Protein AF-A0A344L0B7-F1 (afdb_monomer)

Structure (mmCIF, N/CA/C/O backbone):
data_AF-A0A344L0B7-F1
#
_entry.id   AF-A0A344L0B7-F1
#
loop_
_atom_site.group_PDB
_atom_site.id
_atom_site.type_symbol
_atom_site.label_atom_id
_atom_site.label_alt_id
_atom_site.label_comp_id
_atom_site.label_asym_id
_atom_site.label_entity_id
_atom_site.label_seq_id
_atom_site.pdbx_PDB_ins_code
_atom_site.Cartn_x
_atom_site.Cartn_y
_atom_site.Cartn_z
_atom_site.occupancy
_atom_site.B_iso_or_equiv
_atom_site.auth_seq_id
_atom_site.auth_comp_id
_atom_site.auth_asym_id
_atom_site.auth_atom_id
_atom_site.pdbx_PDB_model_num
ATOM 1 N N . MET A 1 1 ? 5.185 -7.728 17.822 1.00 57.88 1 MET A N 1
ATOM 2 C CA . MET A 1 1 ? 4.931 -9.167 17.584 1.00 57.88 1 MET A CA 1
ATOM 3 C C . MET A 1 1 ? 6.187 -9.947 17.937 1.00 57.88 1 MET A C 1
ATOM 5 O O . MET A 1 1 ? 7.264 -9.396 17.763 1.00 57.88 1 MET A O 1
A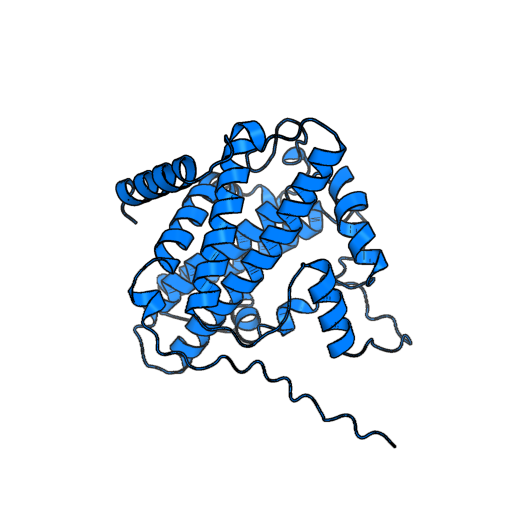TOM 9 N N . ASP A 1 2 ? 6.054 -11.177 18.435 1.00 71.44 2 ASP A N 1
ATOM 10 C CA . ASP A 1 2 ? 7.187 -12.080 18.675 1.00 71.44 2 ASP A CA 1
ATOM 11 C C . ASP A 1 2 ? 7.949 -12.361 17.356 1.00 71.44 2 ASP A C 1
ATOM 13 O O . ASP A 1 2 ? 7.331 -12.860 16.407 1.00 71.44 2 ASP A O 1
ATOM 17 N N . PRO A 1 3 ? 9.258 -12.046 17.265 1.00 65.81 3 PRO A N 1
ATOM 18 C CA . PRO A 1 3 ? 10.092 -12.345 16.098 1.00 65.81 3 PRO A CA 1
ATOM 19 C C . PRO A 1 3 ? 10.020 -13.808 15.641 1.00 65.81 3 PRO A C 1
ATOM 21 O O . PRO A 1 3 ? 10.059 -14.081 14.441 1.00 65.81 3 PRO A O 1
ATOM 24 N N . MET A 1 4 ? 9.844 -14.749 16.575 1.00 67.25 4 MET A N 1
ATOM 25 C CA . MET A 1 4 ? 9.745 -16.178 16.274 1.00 67.25 4 MET A CA 1
ATOM 26 C C . MET A 1 4 ? 8.490 -16.507 15.449 1.00 67.25 4 MET A C 1
ATOM 28 O O . MET A 1 4 ? 8.542 -17.310 14.518 1.00 67.25 4 MET A O 1
ATOM 32 N N . ARG A 1 5 ? 7.373 -15.823 15.724 1.00 72.00 5 ARG A N 1
ATOM 33 C CA . ARG A 1 5 ? 6.102 -15.994 15.002 1.00 72.00 5 ARG A CA 1
ATOM 34 C C . ARG A 1 5 ? 6.154 -15.428 13.579 1.00 72.00 5 ARG A C 1
ATOM 36 O O . ARG A 1 5 ? 5.555 -16.005 12.671 1.00 72.00 5 ARG A O 1
ATOM 43 N N . ILE A 1 6 ? 6.870 -14.320 13.371 1.00 69.44 6 ILE A N 1
ATOM 44 C CA . ILE A 1 6 ? 7.099 -13.739 12.034 1.00 69.44 6 ILE A CA 1
ATOM 45 C C . ILE A 1 6 ? 7.921 -14.704 11.176 1.00 69.44 6 ILE A C 1
ATOM 47 O O . ILE A 1 6 ? 7.572 -14.954 10.022 1.00 69.44 6 ILE A O 1
ATOM 51 N N . GLU A 1 7 ? 8.976 -15.283 11.748 1.00 67.25 7 GLU A N 1
ATOM 52 C CA . GLU A 1 7 ? 9.838 -16.236 11.048 1.00 67.25 7 GLU A CA 1
ATOM 53 C C . GLU A 1 7 ? 9.105 -17.547 10.711 1.00 67.25 7 GLU A C 1
ATOM 55 O O . GLU A 1 7 ? 9.276 -18.105 9.627 1.00 67.25 7 GLU A O 1
ATOM 60 N N . GLU A 1 8 ? 8.216 -18.022 11.585 1.00 73.88 8 GLU A N 1
ATOM 61 C CA . GLU A 1 8 ? 7.379 -19.189 11.293 1.00 73.88 8 GLU A CA 1
ATOM 62 C C . GLU A 1 8 ? 6.391 -18.926 10.144 1.00 73.88 8 GLU A C 1
ATOM 64 O O . GLU A 1 8 ? 6.271 -19.741 9.224 1.00 73.88 8 GLU A O 1
ATOM 69 N N . LEU A 1 9 ? 5.714 -17.771 10.151 1.00 73.75 9 LEU A N 1
ATOM 70 C CA . LEU A 1 9 ? 4.831 -17.361 9.054 1.00 73.75 9 LEU A CA 1
ATOM 71 C C . LEU A 1 9 ? 5.601 -17.239 7.739 1.00 73.75 9 LEU A C 1
ATOM 73 O O . LEU A 1 9 ? 5.140 -17.740 6.714 1.00 73.75 9 LEU A O 1
ATOM 77 N N . ARG A 1 10 ? 6.795 -16.639 7.776 1.00 75.00 10 ARG A N 1
ATOM 78 C CA . ARG A 1 10 ? 7.695 -16.531 6.625 1.00 75.00 10 ARG A CA 1
ATOM 79 C C . ARG A 1 10 ? 7.991 -17.907 6.029 1.00 75.00 10 ARG A C 1
ATOM 81 O O . ARG A 1 10 ? 7.764 -18.114 4.838 1.00 75.00 10 ARG A O 1
ATOM 88 N N . LYS A 1 11 ? 8.419 -18.868 6.855 1.00 74.06 11 LYS A N 1
ATOM 89 C CA . LYS A 1 11 ? 8.691 -20.245 6.414 1.00 74.06 11 LYS A CA 1
ATOM 90 C C . LYS A 1 11 ? 7.455 -20.885 5.791 1.00 74.06 11 LYS A C 1
ATOM 92 O O . LYS A 1 11 ? 7.548 -21.411 4.686 1.00 74.06 11 LYS A O 1
ATOM 97 N N . ARG A 1 12 ? 6.292 -20.797 6.442 1.00 76.88 12 ARG A N 1
ATOM 98 C CA . ARG A 1 12 ? 5.039 -21.374 5.923 1.00 76.88 12 ARG A CA 1
ATOM 99 C C . ARG A 1 12 ? 4.656 -20.801 4.557 1.00 76.88 12 ARG A C 1
ATOM 101 O O . ARG A 1 12 ? 4.279 -21.564 3.677 1.00 76.88 12 ARG A O 1
ATOM 108 N N . LEU A 1 13 ? 4.779 -19.489 4.360 1.00 75.56 13 LEU A N 1
ATOM 109 C CA . LEU A 1 13 ? 4.410 -18.832 3.099 1.00 75.56 13 LEU A CA 1
ATOM 110 C C . LEU A 1 13 ? 5.327 -19.219 1.936 1.00 75.56 13 LEU A C 1
ATOM 112 O O . LEU A 1 13 ? 4.839 -19.361 0.816 1.00 75.56 13 LEU A O 1
ATOM 116 N N . VAL A 1 14 ? 6.623 -19.410 2.201 1.00 69.50 14 VAL A N 1
ATOM 117 C CA . VAL A 1 14 ? 7.579 -19.900 1.196 1.00 69.50 14 VAL A CA 1
ATOM 118 C C . VAL A 1 14 ? 7.278 -21.356 0.826 1.00 69.50 14 VAL A C 1
ATOM 120 O O . VAL A 1 14 ? 7.208 -21.676 -0.354 1.00 69.50 14 VAL A O 1
ATOM 123 N N . HIS A 1 15 ? 7.033 -22.228 1.811 1.00 70.81 15 HIS A N 1
ATOM 124 C CA . HIS A 1 15 ? 6.779 -23.657 1.567 1.00 70.81 15 HIS A CA 1
ATOM 125 C C . HIS A 1 15 ? 5.390 -23.946 0.976 1.00 70.81 15 HIS A C 1
ATOM 127 O O . HIS A 1 15 ? 5.196 -24.977 0.342 1.00 70.81 15 HIS A O 1
ATOM 133 N N . ALA A 1 16 ? 4.414 -23.059 1.185 1.00 61.91 16 ALA A N 1
ATOM 134 C CA . ALA A 1 16 ? 3.063 -23.206 0.645 1.00 61.91 16 ALA A CA 1
ATOM 135 C C . ALA A 1 16 ? 2.948 -22.833 -0.845 1.00 61.91 16 ALA A C 1
ATOM 137 O O . ALA A 1 16 ? 1.877 -23.007 -1.427 1.00 61.91 16 ALA A O 1
ATOM 138 N N . SER A 1 17 ? 4.006 -22.292 -1.462 1.00 61.88 17 SER A N 1
ATOM 139 C CA . SER A 1 17 ? 4.004 -21.959 -2.887 1.00 61.88 17 SER A CA 1
ATOM 140 C C . SER A 1 17 ? 4.346 -23.195 -3.730 1.00 61.88 17 SER A C 1
ATOM 142 O O . SER A 1 17 ? 5.427 -23.753 -3.551 1.00 61.88 17 SER A O 1
ATOM 144 N N . PRO A 1 18 ? 3.477 -23.621 -4.669 1.00 53.62 18 PRO A N 1
ATOM 145 C CA . PRO A 1 18 ? 3.796 -24.707 -5.598 1.00 53.62 18 PRO A CA 1
ATOM 146 C C . PRO A 1 18 ? 4.818 -24.289 -6.668 1.00 53.62 18 PRO A C 1
ATOM 148 O O . PRO A 1 18 ? 5.464 -25.152 -7.251 1.00 53.62 18 PRO A O 1
ATOM 151 N N . ALA A 1 19 ? 4.964 -22.984 -6.922 1.00 60.81 19 ALA A N 1
ATOM 152 C CA . ALA A 1 19 ? 6.006 -22.427 -7.779 1.00 60.81 19 ALA A CA 1
ATOM 153 C C . ALA A 1 19 ? 7.254 -22.129 -6.945 1.00 60.81 19 ALA A C 1
ATOM 155 O O . ALA A 1 19 ? 7.146 -21.578 -5.838 1.00 60.81 19 ALA A O 1
ATOM 156 N N . SER A 1 20 ? 8.430 -22.458 -7.478 1.00 65.56 20 SER A N 1
ATOM 157 C CA . SER A 1 20 ? 9.682 -22.062 -6.851 1.00 65.56 20 SER A CA 1
ATOM 158 C C . SER A 1 20 ? 9.803 -20.534 -6.903 1.00 65.56 20 SER A C 1
ATOM 160 O O . SER A 1 20 ? 9.357 -19.891 -7.851 1.00 65.56 20 SER A O 1
ATOM 162 N N . VAL A 1 21 ? 10.424 -19.917 -5.895 1.00 68.62 21 VAL A N 1
ATOM 163 C CA . VAL A 1 21 ? 10.701 -18.465 -5.906 1.00 68.62 21 VAL A CA 1
ATOM 164 C C . VAL A 1 21 ? 11.528 -18.066 -7.144 1.00 68.62 21 VAL A C 1
ATOM 166 O O . VAL A 1 21 ? 11.453 -16.923 -7.592 1.00 68.62 21 VAL A O 1
ATOM 169 N N . HIS A 1 22 ? 12.283 -19.006 -7.725 1.00 64.88 22 HIS A N 1
ATOM 170 C CA . HIS A 1 22 ? 13.016 -18.801 -8.971 1.00 64.88 22 HIS A CA 1
ATOM 171 C C . HIS A 1 22 ? 12.094 -18.653 -10.188 1.00 64.88 22 HIS A C 1
ATOM 173 O O . HIS A 1 22 ? 12.401 -17.835 -11.048 1.00 64.88 22 HIS A O 1
ATOM 179 N N . ASP A 1 23 ? 10.945 -19.335 -10.213 1.00 78.44 23 ASP A N 1
ATOM 180 C CA . ASP A 1 23 ? 9.973 -19.289 -11.320 1.00 78.44 23 ASP A CA 1
ATOM 181 C C . ASP A 1 23 ? 9.252 -17.928 -11.418 1.00 78.44 23 ASP A C 1
ATOM 183 O O . ASP A 1 23 ? 8.520 -17.666 -12.368 1.00 78.44 23 ASP A O 1
ATOM 187 N N . LEU A 1 24 ? 9.422 -17.058 -10.414 1.00 84.81 24 LEU A N 1
ATOM 188 C CA . LEU A 1 24 ? 8.809 -15.728 -10.344 1.00 84.81 24 LEU A CA 1
ATOM 189 C C . LEU A 1 24 ? 9.720 -14.608 -10.868 1.00 84.81 24 LEU A C 1
ATOM 191 O O . LEU A 1 24 ? 9.337 -13.433 -10.812 1.00 84.81 24 LEU A O 1
ATOM 195 N N . ARG A 1 25 ? 10.932 -14.942 -11.326 1.00 88.69 25 ARG A N 1
ATOM 196 C CA . ARG A 1 25 ? 11.833 -13.971 -11.948 1.00 88.69 25 ARG A CA 1
ATOM 197 C C . ARG A 1 25 ? 11.481 -13.813 -13.428 1.00 88.69 25 ARG A C 1
ATOM 199 O O . ARG A 1 25 ? 11.285 -14.815 -14.103 1.00 88.69 25 ARG A O 1
ATOM 206 N N . PRO A 1 26 ? 11.379 -12.576 -13.938 1.00 92.31 26 PRO A N 1
ATOM 207 C CA . PRO A 1 26 ? 11.094 -12.359 -15.346 1.00 92.31 26 PRO A CA 1
ATOM 208 C C . PRO A 1 26 ? 12.327 -12.663 -16.205 1.00 92.31 26 PRO A C 1
ATOM 210 O O . PRO A 1 26 ? 13.418 -12.169 -15.916 1.00 92.31 26 PRO A O 1
ATOM 213 N N . ASP A 1 27 ? 12.124 -13.405 -17.294 1.00 92.50 27 ASP A N 1
ATOM 214 C CA . ASP A 1 27 ? 13.188 -13.809 -18.228 1.00 92.50 27 ASP A CA 1
ATOM 215 C C . ASP A 1 27 ? 13.174 -13.005 -19.541 1.00 92.50 27 ASP A C 1
ATOM 217 O O . ASP A 1 27 ? 14.055 -13.146 -20.391 1.00 92.50 27 ASP A O 1
ATOM 221 N N . SER A 1 28 ? 12.178 -12.135 -19.723 1.00 94.62 28 SER A N 1
ATOM 222 C CA . SER A 1 28 ? 11.993 -11.328 -20.929 1.00 94.62 28 SER A CA 1
ATOM 223 C C . SER A 1 28 ? 11.531 -9.906 -20.605 1.00 94.62 28 SER A C 1
ATOM 225 O O . SER A 1 28 ? 11.030 -9.628 -19.515 1.00 94.62 28 SER A O 1
ATOM 227 N N . ALA A 1 29 ? 11.652 -8.990 -21.572 1.00 94.06 29 ALA A N 1
ATOM 228 C CA . ALA A 1 29 ? 11.117 -7.633 -21.435 1.00 94.06 29 ALA A CA 1
ATOM 229 C C . ALA A 1 29 ? 9.593 -7.629 -21.210 1.00 94.06 29 ALA A C 1
ATOM 231 O O . ALA A 1 29 ? 9.090 -6.845 -20.409 1.00 94.06 29 ALA A O 1
ATOM 232 N N . GLU A 1 30 ? 8.866 -8.545 -21.857 1.00 95.62 30 GLU A N 1
ATOM 233 C CA . GLU A 1 30 ? 7.423 -8.690 -21.655 1.00 95.62 30 GLU A CA 1
ATOM 234 C C . GLU A 1 30 ? 7.101 -9.148 -20.225 1.00 95.62 30 GLU A C 1
ATOM 236 O O . GLU A 1 30 ? 6.164 -8.644 -19.605 1.00 95.62 30 GLU A O 1
ATOM 241 N N . ASP A 1 31 ? 7.896 -10.058 -19.660 1.00 95.75 31 ASP A N 1
ATOM 242 C CA . ASP A 1 31 ? 7.701 -10.510 -18.281 1.00 95.75 31 ASP A CA 1
ATOM 243 C C . ASP A 1 31 ? 8.056 -9.427 -17.259 1.00 95.75 31 ASP A C 1
ATOM 245 O O . ASP A 1 31 ? 7.403 -9.326 -16.218 1.00 95.75 31 ASP A O 1
ATOM 249 N N . ILE A 1 32 ? 9.026 -8.561 -17.567 1.00 97.00 32 ILE A N 1
ATOM 250 C CA . ILE A 1 32 ? 9.318 -7.368 -16.762 1.00 97.00 32 ILE A CA 1
ATOM 251 C C . ILE A 1 32 ? 8.105 -6.421 -16.759 1.00 97.00 32 ILE A C 1
ATOM 253 O O . ILE A 1 32 ? 7.683 -5.964 -15.692 1.00 97.00 32 ILE A O 1
ATOM 257 N N . ASP A 1 33 ? 7.503 -6.160 -17.921 1.00 96.94 33 ASP A N 1
ATOM 258 C CA . ASP A 1 33 ? 6.295 -5.332 -18.023 1.00 96.94 33 ASP A CA 1
ATOM 259 C C . ASP A 1 33 ? 5.125 -5.953 -17.242 1.00 96.94 33 ASP A C 1
ATOM 261 O O . ASP A 1 33 ? 4.453 -5.267 -16.460 1.00 96.94 33 ASP A O 1
ATOM 265 N N . ARG A 1 34 ? 4.918 -7.272 -17.378 1.00 96.38 34 ARG A N 1
ATOM 266 C CA . ARG A 1 34 ? 3.903 -8.028 -16.624 1.00 96.38 34 ARG A CA 1
ATOM 267 C C . ARG A 1 34 ? 4.133 -7.948 -15.120 1.00 96.38 34 ARG A C 1
ATOM 269 O O . ARG A 1 34 ? 3.164 -7.765 -14.384 1.00 96.38 34 ARG A O 1
ATOM 276 N N . LEU A 1 35 ? 5.381 -8.034 -14.658 1.00 97.31 35 LEU A N 1
ATOM 277 C CA . LEU A 1 35 ? 5.727 -7.885 -13.247 1.00 97.31 35 LEU A CA 1
ATOM 278 C C . LEU A 1 35 ? 5.295 -6.513 -12.720 1.00 97.31 35 LEU A C 1
ATOM 280 O O . LEU A 1 35 ? 4.599 -6.431 -11.709 1.00 97.31 35 LEU A O 1
ATOM 284 N N . PHE A 1 36 ? 5.662 -5.420 -13.390 1.00 97.38 36 PHE A N 1
ATOM 285 C CA . PHE A 1 36 ? 5.310 -4.083 -12.901 1.00 97.38 36 PHE A CA 1
ATOM 286 C C . PHE A 1 36 ? 3.817 -3.770 -13.027 1.00 97.38 36 PHE A C 1
ATOM 288 O O . PHE A 1 36 ? 3.264 -3.097 -12.151 1.00 97.38 36 PHE A O 1
ATOM 295 N N . TRP A 1 37 ? 3.136 -4.314 -14.038 1.00 96.50 37 TRP A N 1
ATOM 296 C CA . TRP A 1 37 ? 1.675 -4.290 -14.095 1.00 96.50 37 TRP A CA 1
ATOM 297 C C . TRP A 1 37 ? 1.053 -5.061 -12.921 1.00 96.50 37 TRP A C 1
ATOM 299 O O . TRP A 1 37 ? 0.177 -4.536 -12.231 1.00 96.50 37 TRP A O 1
ATOM 309 N N . PHE A 1 38 ? 1.548 -6.266 -12.623 1.00 97.25 38 PHE A N 1
ATOM 310 C CA . PHE A 1 38 ? 1.128 -7.056 -11.465 1.00 97.25 38 PHE A CA 1
ATOM 311 C C . PHE A 1 38 ? 1.307 -6.280 -10.155 1.00 97.25 38 PHE A C 1
ATOM 313 O O . PHE A 1 38 ? 0.368 -6.220 -9.356 1.00 97.25 38 PHE A O 1
ATOM 320 N N . ARG A 1 39 ? 2.465 -5.638 -9.945 1.00 97.94 39 ARG A N 1
ATOM 321 C CA . ARG A 1 39 ? 2.720 -4.807 -8.756 1.00 97.94 39 ARG A CA 1
ATOM 322 C C . ARG A 1 39 ? 1.727 -3.663 -8.651 1.00 97.94 39 ARG A C 1
ATOM 324 O O . ARG A 1 39 ? 1.166 -3.440 -7.579 1.00 97.94 39 ARG A O 1
ATOM 331 N N . TRP A 1 40 ? 1.477 -2.966 -9.759 1.00 95.50 40 TRP A N 1
ATOM 332 C CA . TRP A 1 40 ? 0.519 -1.866 -9.809 1.00 95.50 40 TRP A CA 1
ATOM 333 C C . TRP A 1 40 ? -0.885 -2.324 -9.409 1.00 95.50 40 TRP A C 1
ATOM 335 O O . TRP A 1 40 ? -1.481 -1.758 -8.490 1.00 95.50 40 TRP A O 1
ATOM 345 N N . ILE A 1 41 ? -1.401 -3.376 -10.046 1.00 95.56 41 ILE A N 1
ATOM 346 C CA . ILE A 1 41 ? -2.746 -3.896 -9.778 1.00 95.56 41 ILE A CA 1
ATOM 347 C C . ILE A 1 41 ? -2.858 -4.430 -8.349 1.00 95.56 41 ILE A C 1
ATOM 349 O O . ILE A 1 41 ? -3.760 -4.033 -7.606 1.00 95.56 41 ILE A O 1
ATOM 353 N N . THR A 1 42 ? -1.917 -5.272 -7.926 1.00 97.69 42 THR A N 1
ATOM 354 C CA . THR A 1 42 ? -1.956 -5.926 -6.612 1.00 97.69 42 THR A CA 1
ATOM 355 C C . TH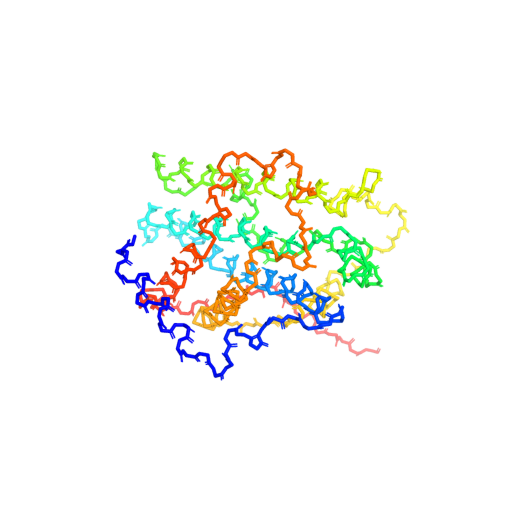R A 1 42 ? -1.813 -4.918 -5.472 1.00 97.69 42 THR A C 1
ATOM 357 O O . THR A 1 42 ? -2.516 -5.037 -4.466 1.00 97.69 42 THR A O 1
ATOM 360 N N . ALA A 1 43 ? -0.988 -3.876 -5.630 1.00 97.06 43 ALA A N 1
ATOM 361 C CA . ALA A 1 43 ? -0.881 -2.782 -4.663 1.00 97.06 43 ALA A CA 1
ATOM 362 C C . ALA A 1 43 ? -2.219 -2.059 -4.443 1.00 97.06 43 ALA A C 1
ATOM 364 O O . ALA A 1 43 ? -2.616 -1.798 -3.302 1.00 97.06 43 ALA A O 1
ATOM 365 N N . HIS A 1 44 ? -2.936 -1.748 -5.526 1.00 94.25 44 HIS A N 1
ATOM 366 C CA . HIS A 1 44 ? -4.218 -1.045 -5.454 1.00 94.25 44 HIS A CA 1
ATOM 367 C C . HIS A 1 44 ? -5.314 -1.936 -4.870 1.00 94.25 44 HIS A C 1
ATOM 369 O O . HIS A 1 44 ? -6.011 -1.515 -3.949 1.00 94.25 44 HIS A O 1
ATOM 375 N N . GLN A 1 45 ? -5.408 -3.191 -5.315 1.00 95.06 45 GLN A N 1
ATOM 376 C CA . GLN A 1 45 ? -6.334 -4.165 -4.730 1.00 95.06 45 GLN A CA 1
ATOM 377 C C . GLN A 1 45 ? -6.092 -4.342 -3.225 1.00 95.06 45 GLN A C 1
ATOM 379 O O . GLN A 1 45 ? -7.034 -4.335 -2.434 1.00 95.06 45 GLN A O 1
ATOM 384 N N . THR A 1 46 ? -4.826 -4.444 -2.811 1.00 97.19 46 THR A N 1
ATOM 385 C CA . THR A 1 46 ? -4.452 -4.541 -1.394 1.00 97.19 46 THR A CA 1
ATOM 386 C C . THR A 1 46 ? -4.860 -3.281 -0.639 1.00 97.19 46 THR A C 1
ATOM 388 O O . THR A 1 46 ? -5.492 -3.376 0.408 1.00 97.19 46 THR A O 1
ATOM 391 N N . THR A 1 47 ? -4.602 -2.099 -1.203 1.00 95.75 47 THR A N 1
ATOM 392 C CA . THR A 1 47 ? -5.027 -0.810 -0.635 1.00 95.75 47 THR A CA 1
ATOM 393 C C . THR A 1 47 ? -6.539 -0.750 -0.413 1.00 95.75 47 THR A C 1
ATOM 395 O O . THR A 1 47 ? -6.985 -0.337 0.655 1.00 95.75 47 THR A O 1
ATOM 398 N N . PHE A 1 48 ? -7.343 -1.218 -1.370 1.00 92.69 48 PHE A N 1
ATOM 399 C CA . PHE A 1 48 ? -8.802 -1.256 -1.239 1.00 92.69 48 PHE A CA 1
ATOM 400 C C . PHE A 1 48 ? -9.258 -2.117 -0.058 1.00 92.69 48 PHE A C 1
ATOM 402 O O . PHE A 1 48 ? -10.199 -1.750 0.648 1.00 92.69 48 PHE A O 1
ATOM 409 N N . LEU A 1 49 ? -8.588 -3.245 0.178 1.00 94.75 49 LEU A N 1
ATOM 410 C CA . LEU A 1 49 ? -8.875 -4.144 1.297 1.00 94.75 49 LEU A CA 1
ATOM 411 C C . LEU A 1 49 ? -8.419 -3.539 2.633 1.00 94.75 49 LEU A C 1
ATOM 413 O O . LEU A 1 49 ? -9.180 -3.569 3.601 1.00 94.75 49 LEU A O 1
ATOM 417 N N . LEU A 1 50 ? -7.237 -2.913 2.675 1.00 95.81 50 LEU A N 1
ATOM 418 C CA . LEU A 1 50 ? -6.759 -2.171 3.848 1.00 95.81 50 LEU A CA 1
ATOM 419 C C . LEU A 1 50 ? -7.735 -1.050 4.224 1.00 95.81 50 LEU A C 1
ATOM 421 O O . LEU A 1 50 ? -8.071 -0.889 5.394 1.00 95.81 50 LEU A O 1
ATOM 425 N N . TRP A 1 51 ? -8.253 -0.313 3.240 1.00 94.44 51 TRP A N 1
ATOM 426 C CA . TRP A 1 51 ? -9.238 0.742 3.468 1.00 94.44 51 TRP A CA 1
ATOM 427 C C . TRP A 1 51 ? -10.606 0.215 3.922 1.00 94.44 51 TRP A C 1
ATOM 429 O O . TRP A 1 51 ? -11.279 0.899 4.696 1.00 94.44 51 TRP A O 1
ATOM 439 N N . GLN A 1 52 ? -11.026 -0.987 3.500 1.00 92.56 52 GLN A N 1
ATOM 440 C CA . GLN A 1 52 ? -12.241 -1.622 4.036 1.00 92.56 52 GLN A CA 1
ATOM 441 C C . GLN A 1 52 ? -12.086 -1.895 5.540 1.00 92.56 52 GLN A C 1
ATOM 443 O O . GLN A 1 52 ? -12.971 -1.532 6.320 1.00 92.56 52 GLN A O 1
ATOM 448 N N . LEU A 1 53 ? -10.953 -2.483 5.946 1.00 93.62 53 LEU A N 1
ATOM 449 C CA . LEU A 1 53 ? -10.655 -2.783 7.351 1.00 93.62 53 LEU A CA 1
ATOM 450 C C . LEU A 1 53 ? -10.487 -1.509 8.186 1.00 93.62 53 LEU A C 1
ATOM 452 O O . LEU A 1 53 ? -11.099 -1.378 9.242 1.00 93.62 53 LEU A O 1
ATOM 456 N N . LEU A 1 54 ? -9.746 -0.525 7.675 1.00 93.88 54 LEU A N 1
ATOM 457 C CA . LEU A 1 54 ? -9.561 0.766 8.336 1.00 93.88 54 LEU A CA 1
ATOM 458 C C . LEU A 1 54 ? -10.895 1.500 8.521 1.00 93.88 54 LEU A C 1
ATOM 460 O O . LEU A 1 54 ? -11.161 2.066 9.576 1.00 93.88 54 LEU A O 1
ATOM 464 N N . GLY A 1 55 ? -11.776 1.443 7.519 1.00 92.00 55 GLY A N 1
ATOM 465 C CA . GLY A 1 55 ? -13.127 1.979 7.634 1.00 92.00 55 GLY A CA 1
ATOM 466 C C . GLY A 1 55 ? -13.979 1.263 8.687 1.00 92.00 55 GLY A C 1
ATOM 467 O O . GLY A 1 55 ? -14.835 1.904 9.293 1.00 92.00 55 GLY A O 1
ATOM 468 N N . ALA A 1 56 ? -13.775 -0.040 8.907 1.00 90.88 56 ALA A N 1
ATOM 469 C CA . ALA A 1 56 ? -14.454 -0.784 9.969 1.00 90.88 56 ALA A CA 1
ATOM 470 C C . ALA A 1 56 ? -13.975 -0.340 11.356 1.00 90.88 56 ALA A C 1
ATOM 472 O O . ALA A 1 56 ? -14.817 0.024 12.173 1.00 90.88 56 ALA A O 1
ATOM 473 N N . ILE A 1 57 ? -12.656 -0.244 11.552 1.00 91.75 57 ILE A N 1
ATOM 474 C CA . ILE A 1 57 ? -12.031 0.269 12.783 1.00 91.75 57 ILE A CA 1
ATOM 475 C C . ILE A 1 57 ? -12.539 1.677 13.117 1.00 91.75 57 ILE A C 1
ATOM 477 O O . ILE A 1 57 ? -12.929 1.952 14.248 1.00 91.75 57 ILE A O 1
ATOM 481 N N . LEU A 1 58 ? -12.599 2.567 12.123 1.00 91.38 58 LEU A N 1
ATOM 482 C CA . LEU A 1 58 ? -13.084 3.937 12.311 1.00 91.38 58 LEU A CA 1
ATOM 483 C C . LEU A 1 58 ? -14.543 3.974 12.788 1.00 91.38 58 LEU A C 1
ATOM 485 O O . LEU A 1 58 ? -14.850 4.642 13.772 1.00 91.38 58 LEU A O 1
ATOM 489 N N . ARG A 1 59 ? -15.434 3.204 12.154 1.00 89.50 59 ARG A N 1
ATOM 490 C CA . ARG A 1 59 ? -16.844 3.119 12.578 1.00 89.50 59 ARG A CA 1
ATOM 491 C C . ARG A 1 59 ? -17.008 2.505 13.966 1.00 89.50 59 ARG A C 1
ATOM 493 O O . ARG A 1 59 ? -17.934 2.862 14.686 1.00 89.50 59 ARG A O 1
ATOM 500 N N . GLU A 1 60 ? -16.153 1.556 14.323 1.00 88.38 60 GLU A N 1
ATOM 501 C CA . GLU A 1 60 ? -16.158 0.948 15.651 1.00 88.38 60 GLU A CA 1
ATOM 502 C C . GLU A 1 60 ? -15.702 1.935 16.726 1.00 88.38 60 GLU A C 1
ATOM 504 O O . GLU A 1 60 ? -16.347 2.032 17.770 1.00 88.38 60 GLU A O 1
ATOM 509 N N . SER A 1 61 ? -14.679 2.740 16.423 1.00 87.62 61 SER A N 1
ATOM 510 C CA . SER A 1 61 ? -14.225 3.810 17.314 1.00 87.62 61 SER A CA 1
ATOM 511 C C . SER A 1 61 ? -15.309 4.868 17.557 1.00 87.62 61 SER A C 1
ATOM 513 O O . SER A 1 61 ? -15.466 5.337 18.678 1.00 87.62 61 SER A O 1
ATOM 515 N N . GLU A 1 62 ? -16.123 5.195 16.547 1.00 86.25 62 GLU A N 1
ATOM 516 C CA . GLU A 1 62 ? -17.255 6.123 16.693 1.00 86.25 62 GLU A CA 1
ATOM 517 C C . GLU A 1 62 ? -18.398 5.538 17.538 1.00 86.25 62 GLU A C 1
ATOM 519 O O . GLU A 1 62 ? -19.127 6.274 18.198 1.00 86.25 62 GLU A O 1
ATOM 524 N N . ALA A 1 63 ? -18.573 4.214 17.529 1.00 82.75 63 ALA A N 1
ATOM 525 C CA . ALA A 1 63 ? -19.675 3.547 18.216 1.00 82.75 63 ALA A CA 1
ATOM 526 C C . ALA A 1 63 ? -19.465 3.383 19.737 1.00 82.75 63 ALA A C 1
ATOM 528 O O . ALA A 1 63 ? -20.357 2.840 20.389 1.00 82.75 63 ALA A O 1
ATOM 529 N N . ALA A 1 64 ? -18.328 3.834 20.290 1.00 63.97 64 ALA A N 1
ATOM 530 C CA . ALA A 1 64 ? -17.963 3.791 21.716 1.00 63.97 64 ALA A CA 1
ATOM 531 C C . ALA A 1 64 ? -18.017 2.387 22.362 1.00 63.97 64 ALA A C 1
ATOM 533 O O . ALA A 1 64 ? -18.366 2.242 23.531 1.00 63.97 64 ALA A O 1
ATOM 534 N N . ARG A 1 65 ? -17.713 1.330 21.594 1.00 59.00 65 ARG A N 1
ATOM 535 C CA . ARG A 1 65 ? -17.865 -0.075 22.032 1.00 59.00 65 ARG A CA 1
ATOM 536 C C . ARG A 1 65 ? -16.562 -0.791 22.405 1.00 59.00 65 ARG A C 1
ATOM 538 O O . ARG A 1 65 ? -16.650 -1.910 22.899 1.00 59.00 65 ARG A O 1
ATOM 545 N N . VAL A 1 66 ? -15.392 -0.194 22.160 1.00 64.62 66 VAL A N 1
ATOM 546 C CA . VAL A 1 66 ? -14.072 -0.841 22.311 1.00 64.62 66 VAL A CA 1
ATOM 547 C C . VAL A 1 66 ? -13.014 0.160 22.791 1.00 64.62 66 VAL A C 1
ATOM 549 O O . VAL A 1 66 ? -13.132 1.358 22.540 1.00 64.62 66 VAL A O 1
ATOM 552 N N . GLU A 1 67 ? -11.968 -0.353 23.443 1.00 76.62 67 GLU A N 1
ATOM 553 C CA . GLU A 1 67 ? -10.740 0.361 23.815 1.00 76.62 67 GLU A CA 1
ATOM 554 C C . GLU A 1 67 ? -10.127 1.121 22.621 1.00 76.62 67 GLU A C 1
ATOM 556 O O . GLU A 1 67 ? -9.622 0.535 21.658 1.00 76.62 67 GLU A O 1
ATOM 561 N N . HIS A 1 68 ? -10.150 2.454 22.686 1.00 84.06 68 HIS A N 1
ATOM 562 C CA . HIS A 1 68 ? -9.735 3.331 21.586 1.00 84.06 68 HIS A CA 1
ATOM 563 C C . HIS A 1 68 ? -8.237 3.227 21.243 1.00 84.06 68 HIS A C 1
ATOM 565 O O . HIS A 1 68 ? -7.845 3.548 20.119 1.00 84.06 68 HIS A O 1
ATOM 571 N N . GLU A 1 69 ? -7.390 2.782 22.174 1.00 90.19 69 GLU A N 1
ATOM 572 C CA . GLU A 1 69 ? -5.940 2.671 21.961 1.00 90.19 69 GLU A CA 1
ATOM 573 C C . GLU A 1 69 ? -5.557 1.470 21.087 1.00 90.19 69 GLU A C 1
ATOM 575 O O . GLU A 1 69 ? -4.703 1.586 20.201 1.00 90.19 69 GLU A O 1
ATOM 580 N N . GLU A 1 70 ? -6.233 0.336 21.270 1.00 90.44 70 GLU A N 1
ATOM 581 C CA . GLU A 1 70 ? -6.022 -0.856 20.445 1.00 90.44 70 GLU A CA 1
ATOM 582 C C . GLU A 1 70 ? -6.467 -0.587 19.000 1.00 90.44 70 GLU A C 1
ATOM 584 O O . GLU A 1 70 ? -5.720 -0.828 18.050 1.00 90.44 70 GLU A O 1
ATOM 589 N N . LEU A 1 71 ? -7.638 0.036 18.825 1.00 92.12 71 LEU A N 1
ATOM 590 C CA . LEU A 1 71 ? -8.128 0.461 17.510 1.00 92.12 71 LEU A CA 1
ATOM 591 C C . LEU A 1 71 ? -7.169 1.442 16.822 1.00 92.12 71 LEU A C 1
ATOM 593 O O . LEU A 1 71 ? -6.927 1.326 15.619 1.00 92.12 71 LEU A O 1
ATOM 597 N N . ALA A 1 72 ? -6.589 2.390 17.563 1.00 94.31 72 ALA A N 1
ATOM 598 C CA . ALA A 1 72 ? -5.598 3.316 17.019 1.00 94.31 72 ALA A CA 1
ATOM 599 C C . ALA A 1 72 ? -4.305 2.596 16.592 1.00 94.31 72 ALA A C 1
ATOM 601 O O . ALA A 1 72 ? -3.748 2.904 15.535 1.00 94.31 72 ALA A O 1
ATOM 602 N N . THR A 1 73 ? -3.859 1.595 17.355 1.00 94.69 73 THR A N 1
ATOM 603 C CA . THR A 1 73 ? -2.694 0.759 17.019 1.00 94.69 73 THR A CA 1
ATOM 604 C C . THR A 1 73 ? -2.935 -0.056 15.745 1.00 94.69 73 THR A C 1
ATOM 606 O O . THR A 1 73 ? -2.086 -0.081 14.849 1.00 94.69 73 THR A O 1
ATOM 609 N N . GLN A 1 74 ? -4.118 -0.653 15.602 1.00 94.81 74 GLN A N 1
ATOM 610 C CA . GLN A 1 74 ? -4.513 -1.372 14.389 1.00 94.81 74 GLN A CA 1
ATOM 611 C C . GLN A 1 74 ? -4.648 -0.428 13.187 1.00 94.81 74 GLN A C 1
ATOM 613 O O . GLN A 1 74 ? -4.128 -0.715 12.106 1.00 94.81 74 GLN A O 1
ATOM 618 N N . ALA A 1 75 ? -5.279 0.737 13.367 1.00 96.00 75 ALA A N 1
ATOM 619 C CA . ALA A 1 75 ? -5.375 1.761 12.328 1.00 96.00 75 ALA A CA 1
ATOM 620 C C . ALA A 1 75 ? -3.985 2.194 11.844 1.00 96.00 75 ALA A C 1
ATOM 622 O O . ALA A 1 75 ? -3.746 2.279 10.639 1.00 96.00 75 ALA A O 1
ATOM 623 N N . ARG A 1 76 ? -3.046 2.392 12.775 1.00 97.44 76 ARG A N 1
ATOM 624 C CA . ARG A 1 76 ? -1.657 2.761 12.486 1.00 97.44 76 ARG A CA 1
ATOM 625 C C . ARG A 1 76 ? -0.966 1.716 11.611 1.00 97.44 76 ARG A C 1
ATOM 627 O O . ARG A 1 76 ? -0.316 2.078 10.629 1.00 97.44 76 ARG A O 1
ATOM 634 N N . LEU A 1 77 ? -1.134 0.430 11.927 1.00 97.75 77 LEU A N 1
ATOM 635 C CA . LEU A 1 77 ? -0.603 -0.668 11.116 1.00 97.75 77 LEU A CA 1
ATOM 636 C C . LEU A 1 77 ? -1.160 -0.639 9.683 1.00 97.75 77 LEU A C 1
ATOM 638 O O . LEU A 1 77 ? -0.403 -0.775 8.721 1.00 97.75 77 LEU A O 1
ATOM 642 N N . LEU A 1 78 ? -2.466 -0.411 9.521 1.00 97.69 78 LEU A N 1
ATOM 643 C CA . LEU A 1 78 ? -3.101 -0.361 8.200 1.00 97.69 78 LEU A CA 1
ATOM 644 C C . LEU A 1 78 ? -2.691 0.876 7.386 1.00 97.69 78 LEU A C 1
ATOM 646 O O . LEU A 1 78 ? -2.491 0.759 6.176 1.00 97.69 78 LEU A O 1
ATOM 650 N N . VAL A 1 79 ? -2.519 2.042 8.022 1.00 97.38 79 VAL A N 1
ATOM 651 C CA . VAL A 1 79 ? -1.998 3.257 7.364 1.00 97.38 79 VAL A CA 1
ATOM 652 C C . VAL A 1 79 ? -0.558 3.043 6.898 1.00 97.38 79 VAL A C 1
ATOM 654 O O . VAL A 1 79 ? -0.231 3.350 5.750 1.00 97.38 79 VAL A O 1
ATOM 657 N N . ARG A 1 80 ? 0.289 2.428 7.733 1.00 98.06 80 ARG A N 1
ATOM 658 C CA . ARG A 1 80 ? 1.648 2.034 7.337 1.00 98.06 80 ARG A CA 1
ATOM 659 C C . ARG A 1 80 ? 1.632 1.077 6.145 1.00 98.06 80 ARG A C 1
ATOM 661 O O . ARG A 1 80 ? 2.364 1.290 5.179 1.00 98.06 80 ARG A O 1
ATOM 668 N N . GLY A 1 81 ? 0.778 0.053 6.194 1.00 98.12 81 GLY A N 1
ATOM 669 C CA . GLY A 1 81 ? 0.567 -0.878 5.088 1.00 98.12 81 GLY A CA 1
ATOM 670 C C . GLY A 1 81 ? 0.175 -0.163 3.798 1.00 98.12 81 GLY A C 1
ATOM 671 O O . GLY A 1 81 ? 0.733 -0.446 2.743 1.00 98.12 81 GLY A O 1
ATOM 672 N N . TYR A 1 82 ? -0.716 0.826 3.884 1.00 97.19 82 TYR A N 1
ATOM 673 C CA . TYR A 1 82 ? -1.114 1.638 2.738 1.00 97.19 82 TYR A CA 1
ATOM 674 C C . TYR A 1 82 ? 0.069 2.424 2.144 1.00 97.19 82 TYR A C 1
ATOM 676 O O . TYR A 1 82 ? 0.297 2.348 0.937 1.00 97.19 82 TYR A O 1
ATOM 684 N N . SER A 1 83 ? 0.881 3.099 2.965 1.00 96.94 83 SER A N 1
ATOM 685 C CA . SER A 1 83 ? 2.103 3.780 2.498 1.00 96.94 83 SER A CA 1
ATOM 686 C C . SER A 1 83 ? 3.063 2.825 1.781 1.00 96.94 83 SER A C 1
ATOM 688 O O . SER A 1 83 ? 3.639 3.164 0.747 1.00 96.94 83 SER A O 1
ATOM 690 N N . LEU A 1 84 ? 3.211 1.604 2.297 1.00 98.00 84 LEU A N 1
ATOM 691 C CA . LEU A 1 84 ? 4.044 0.575 1.680 1.00 98.00 84 LEU A CA 1
ATOM 692 C C . LEU A 1 84 ? 3.469 0.063 0.359 1.00 98.00 84 LEU A C 1
ATOM 694 O O . LEU A 1 84 ? 4.237 -0.156 -0.574 1.00 98.00 84 LEU A O 1
ATOM 698 N N . MET A 1 85 ? 2.146 -0.075 0.238 1.00 98.12 85 MET A N 1
ATOM 699 C CA . MET A 1 85 ? 1.507 -0.444 -1.030 1.00 98.12 85 MET A CA 1
ATOM 700 C C . MET A 1 85 ? 1.708 0.628 -2.100 1.00 98.12 85 MET A C 1
ATOM 702 O O . MET A 1 85 ? 1.965 0.288 -3.253 1.00 98.12 85 MET A O 1
ATOM 706 N N . LEU A 1 86 ? 1.682 1.911 -1.726 1.00 95.31 86 LEU A N 1
ATOM 707 C CA . LEU A 1 86 ? 2.032 2.995 -2.645 1.00 95.31 86 LEU A CA 1
ATOM 708 C C . LEU A 1 86 ? 3.477 2.848 -3.152 1.00 95.31 86 LEU A C 1
ATOM 710 O O . LEU A 1 86 ? 3.716 2.912 -4.358 1.00 95.31 86 LEU A O 1
ATOM 714 N N . MET A 1 87 ? 4.444 2.597 -2.264 1.00 96.81 87 MET A N 1
ATOM 715 C CA . MET A 1 87 ? 5.849 2.391 -2.656 1.00 96.81 87 MET A CA 1
ATOM 716 C C . MET A 1 87 ? 6.048 1.124 -3.500 1.00 96.81 87 MET A C 1
ATOM 718 O O . MET A 1 87 ? 6.758 1.157 -4.502 1.00 96.81 87 MET A O 1
ATOM 722 N N . TYR A 1 88 ? 5.383 0.027 -3.142 1.00 98.12 88 TYR A N 1
ATOM 723 C CA . TYR A 1 88 ? 5.426 -1.231 -3.883 1.00 98.12 88 TYR A CA 1
ATOM 724 C C . TYR A 1 88 ? 4.877 -1.075 -5.309 1.00 98.12 88 TYR A C 1
ATOM 726 O O . TYR A 1 88 ? 5.568 -1.393 -6.280 1.00 98.12 88 TYR A O 1
ATOM 734 N N . GLY A 1 89 ? 3.678 -0.504 -5.452 1.00 96.44 89 GLY A N 1
ATOM 735 C CA . GLY A 1 89 ? 3.047 -0.278 -6.754 1.00 96.44 89 GLY A CA 1
ATOM 736 C C . GLY A 1 89 ? 3.775 0.755 -7.621 1.00 96.44 89 GLY A C 1
ATOM 737 O O . GLY A 1 89 ? 3.743 0.665 -8.842 1.00 96.44 89 GLY A O 1
ATOM 738 N N . SER A 1 90 ? 4.479 1.711 -7.010 1.00 93.88 90 SER A N 1
ATOM 739 C CA . SER A 1 90 ? 5.273 2.734 -7.711 1.00 93.88 90 SER A CA 1
ATOM 740 C C . SER A 1 90 ? 6.745 2.354 -7.927 1.00 93.88 90 SER A C 1
ATOM 742 O O . SER A 1 90 ? 7.552 3.192 -8.342 1.00 93.88 90 SER A O 1
ATOM 744 N N . SER A 1 91 ? 7.116 1.093 -7.680 1.00 96.56 91 SER A N 1
ATOM 745 C CA . SER A 1 91 ? 8.494 0.607 -7.845 1.00 96.56 91 SER A CA 1
ATOM 746 C C . SER A 1 91 ? 8.962 0.539 -9.303 1.00 96.56 91 SER A C 1
ATOM 748 O O . SER A 1 91 ? 10.164 0.448 -9.542 1.00 96.56 91 SER A O 1
ATOM 750 N N . ALA A 1 92 ? 8.060 0.656 -10.281 1.00 95.81 92 ALA A N 1
ATOM 751 C CA . ALA A 1 92 ? 8.419 0.698 -11.697 1.00 95.81 92 ALA A CA 1
ATOM 752 C C . ALA A 1 92 ? 9.406 1.845 -12.012 1.00 95.81 92 ALA A C 1
ATOM 754 O O . ALA A 1 92 ? 9.250 2.953 -11.479 1.00 95.81 92 ALA A O 1
ATOM 755 N N . PRO A 1 93 ? 10.415 1.609 -12.869 1.00 95.12 93 PRO A N 1
ATOM 756 C CA . PRO A 1 93 ? 11.139 2.677 -13.549 1.00 95.12 93 PRO A CA 1
ATOM 757 C C . PRO A 1 93 ? 10.197 3.567 -14.368 1.00 95.12 93 PRO A C 1
ATOM 759 O O . PRO A 1 93 ? 9.194 3.087 -14.904 1.00 95.12 93 PRO A O 1
ATOM 762 N N . ARG A 1 94 ? 10.536 4.848 -14.540 1.00 91.81 94 ARG A N 1
ATOM 763 C CA . ARG A 1 94 ? 9.729 5.809 -15.322 1.00 91.81 94 ARG A CA 1
ATOM 764 C C . ARG A 1 94 ? 9.438 5.331 -16.744 1.00 91.81 94 ARG A C 1
ATOM 766 O O . ARG A 1 94 ? 8.309 5.473 -17.217 1.00 91.81 94 ARG A O 1
ATOM 773 N N . HIS A 1 95 ? 10.437 4.740 -17.402 1.00 92.00 95 HIS A N 1
ATOM 774 C CA . HIS A 1 95 ? 10.318 4.255 -18.779 1.00 92.00 95 HIS A CA 1
ATOM 775 C C . HIS A 1 95 ? 9.360 3.060 -18.927 1.00 92.00 95 HIS A C 1
ATOM 777 O O . HIS A 1 95 ? 8.842 2.855 -20.017 1.00 92.00 95 HIS A O 1
ATOM 783 N N . ILE A 1 96 ? 9.077 2.326 -17.843 1.00 95.00 96 ILE A N 1
ATOM 784 C CA . ILE A 1 96 ? 8.051 1.270 -17.790 1.00 95.00 96 ILE A CA 1
ATOM 785 C C . ILE A 1 96 ? 6.713 1.869 -17.352 1.00 95.00 96 ILE A C 1
ATOM 787 O O . ILE A 1 96 ? 5.677 1.616 -17.965 1.00 95.00 96 ILE A O 1
ATOM 791 N N . TYR A 1 97 ? 6.718 2.724 -16.323 1.00 92.69 97 TYR A N 1
ATOM 792 C CA . TYR A 1 97 ? 5.501 3.333 -15.784 1.00 92.69 97 TYR A CA 1
ATOM 793 C C . TYR A 1 97 ? 4.673 4.054 -16.857 1.00 92.69 97 TYR A C 1
ATOM 795 O O . TYR A 1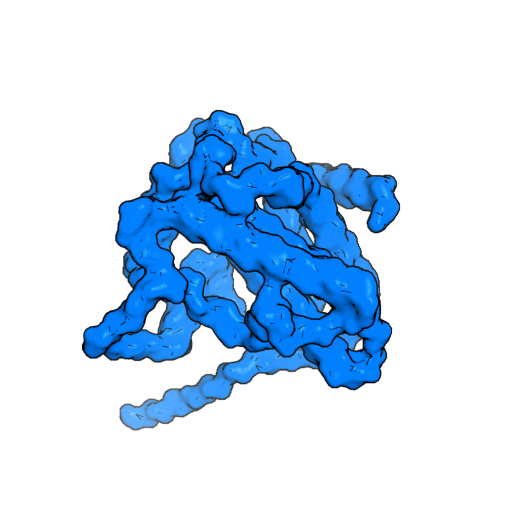 97 ? 3.453 3.892 -16.903 1.00 92.69 97 TYR A O 1
ATOM 803 N N . GLY A 1 98 ? 5.312 4.832 -17.735 1.00 89.06 98 GLY A N 1
ATOM 804 C CA . GLY A 1 98 ? 4.620 5.552 -18.806 1.00 89.06 98 GLY A CA 1
ATOM 805 C C . GLY A 1 98 ? 3.851 4.618 -19.758 1.00 89.06 98 GLY A C 1
ATOM 806 O O . GLY A 1 98 ? 2.617 4.680 -19.790 1.00 89.06 98 GLY A O 1
ATOM 807 N N . PRO A 1 99 ? 4.544 3.748 -20.514 1.00 91.69 99 PRO A N 1
ATOM 808 C CA . PRO A 1 99 ? 3.926 2.871 -21.509 1.00 91.69 99 PRO A CA 1
ATOM 809 C C . PRO A 1 99 ? 3.055 1.753 -20.926 1.00 91.69 99 PRO A C 1
ATOM 811 O O . PRO A 1 99 ? 1.999 1.465 -21.486 1.00 91.69 99 PRO A O 1
ATOM 814 N N . VAL A 1 100 ? 3.463 1.142 -19.810 1.00 93.19 100 VAL A N 1
ATOM 815 C CA . VAL A 1 100 ? 2.815 -0.069 -19.271 1.00 93.19 100 VAL A CA 1
ATOM 816 C C . VAL A 1 100 ? 1.670 0.263 -18.323 1.00 93.19 100 VAL A C 1
ATOM 818 O O . VAL A 1 100 ? 0.678 -0.455 -18.279 1.00 93.19 100 VAL A O 1
ATOM 821 N N . ILE A 1 101 ? 1.770 1.359 -17.566 1.00 89.94 101 ILE A N 1
ATOM 822 C CA . ILE A 1 101 ? 0.792 1.685 -16.518 1.00 89.94 101 ILE A CA 1
ATOM 823 C C . ILE A 1 101 ? -0.040 2.908 -16.913 1.00 89.94 101 ILE A C 1
ATOM 825 O O . ILE A 1 101 ? -1.264 2.832 -17.051 1.00 89.94 101 ILE A O 1
ATOM 829 N N . ARG A 1 102 ? 0.613 4.053 -17.128 1.00 86.50 102 ARG A N 1
ATOM 830 C CA . ARG A 1 102 ? -0.060 5.342 -17.341 1.00 86.50 102 ARG A CA 1
ATOM 831 C C . ARG A 1 102 ? -0.843 5.375 -18.648 1.00 86.50 102 ARG A C 1
ATOM 833 O O . ARG A 1 102 ? -1.989 5.818 -18.647 1.00 86.50 102 ARG A O 1
ATOM 840 N N . MET A 1 103 ? -0.255 4.916 -19.752 1.00 86.00 103 MET A N 1
ATOM 841 C CA . MET A 1 103 ? -0.892 4.940 -21.071 1.00 86.00 103 MET A CA 1
ATOM 842 C C . MET A 1 103 ? -2.182 4.101 -21.133 1.00 86.00 103 MET A C 1
ATOM 844 O O . MET A 1 103 ? -3.203 4.651 -21.558 1.00 86.00 103 MET A O 1
ATOM 848 N N . PRO A 1 104 ? -2.214 2.829 -20.682 1.00 85.94 104 PRO A N 1
ATOM 849 C CA . PRO A 1 104 ? -3.454 2.055 -20.621 1.00 85.94 104 PRO A CA 1
ATOM 850 C C . PRO A 1 104 ? -4.542 2.726 -19.780 1.00 85.94 104 PRO A C 1
ATOM 852 O O . PRO A 1 104 ? -5.695 2.792 -20.202 1.00 85.94 104 PRO A O 1
ATOM 855 N N . MET A 1 105 ? -4.179 3.303 -18.630 1.00 83.00 105 MET A N 1
ATOM 856 C CA . MET A 1 105 ? -5.124 4.031 -17.777 1.00 83.00 105 MET A CA 1
ATOM 857 C C . MET A 1 105 ? -5.656 5.305 -18.448 1.00 83.00 105 MET A C 1
ATOM 859 O O . MET A 1 105 ? -6.857 5.574 -18.401 1.00 83.00 105 MET A O 1
ATOM 863 N N . ALA A 1 106 ? -4.784 6.076 -19.103 1.00 80.19 106 ALA A N 1
ATOM 864 C CA . ALA A 1 106 ? -5.149 7.310 -19.796 1.00 80.19 106 ALA A CA 1
ATOM 865 C C . ALA A 1 106 ? -6.082 7.062 -20.994 1.00 80.19 106 ALA A C 1
ATOM 867 O O . ALA A 1 106 ? -6.946 7.898 -21.263 1.00 80.19 106 ALA A O 1
ATOM 868 N N . ARG A 1 107 ? -5.955 5.908 -21.673 1.00 81.81 107 ARG A N 1
ATOM 869 C CA . ARG A 1 107 ? -6.885 5.475 -22.737 1.00 81.81 107 ARG A CA 1
ATOM 870 C C . ARG A 1 107 ? -8.305 5.249 -22.220 1.00 81.81 107 ARG A C 1
ATOM 872 O O . ARG A 1 107 ? -9.254 5.485 -22.957 1.00 81.81 107 ARG A O 1
ATOM 879 N N . GLN A 1 108 ? -8.450 4.811 -20.971 1.00 79.31 108 GLN A N 1
ATOM 880 C CA . GLN A 1 108 ? -9.757 4.592 -20.348 1.00 79.31 108 GLN A CA 1
ATOM 881 C C . GLN A 1 108 ? -10.351 5.897 -19.813 1.00 79.31 108 GLN A C 1
ATOM 883 O O . GLN A 1 108 ? -11.520 6.202 -20.044 1.00 79.31 108 GLN A O 1
ATOM 888 N N . HIS A 1 109 ? -9.553 6.692 -19.094 1.00 72.62 109 HIS A N 1
ATOM 889 C CA . HIS A 1 109 ? -9.990 7.991 -18.597 1.00 72.62 109 HIS A CA 1
ATOM 890 C C . HIS A 1 109 ? -8.806 8.902 -18.260 1.00 72.62 109 HIS A C 1
ATOM 892 O O . HIS A 1 109 ? -7.939 8.555 -17.459 1.00 72.62 109 HIS A O 1
ATOM 898 N N . VAL A 1 110 ? -8.827 10.131 -18.782 1.00 65.88 110 VAL A N 1
ATOM 899 C CA . VAL A 1 110 ? -7.725 11.093 -18.609 1.00 65.88 110 VAL A CA 1
ATOM 900 C C . VAL A 1 110 ? -7.443 11.457 -17.148 1.00 65.88 110 VAL A C 1
ATOM 902 O O . VAL A 1 110 ? -6.305 11.742 -16.826 1.00 65.88 110 VAL A O 1
ATOM 905 N N . ASN A 1 111 ? -8.437 11.400 -16.252 1.00 62.66 111 ASN A N 1
ATOM 906 C CA . ASN A 1 111 ? -8.295 11.748 -14.826 1.00 62.66 111 ASN A CA 1
ATOM 907 C C . ASN A 1 111 ? -8.532 10.540 -13.912 1.00 62.66 111 ASN A C 1
ATOM 909 O O . ASN A 1 111 ? -9.191 10.648 -12.875 1.00 62.66 111 ASN A O 1
ATOM 913 N N . LEU A 1 112 ? -8.096 9.351 -14.331 1.00 62.56 112 LEU A N 1
ATOM 914 C CA . LEU A 1 112 ? -8.421 8.127 -13.611 1.00 62.56 112 LEU A CA 1
ATOM 915 C C . LEU A 1 112 ? -7.898 8.144 -12.155 1.00 62.56 112 LEU A C 1
ATOM 917 O O . LEU A 1 112 ? -8.563 7.641 -11.272 1.00 62.56 112 LEU A O 1
ATOM 921 N N . THR A 1 113 ? -6.793 8.775 -11.779 1.00 52.66 113 THR A N 1
ATOM 922 C CA . THR A 1 113 ? -6.184 8.430 -10.473 1.00 52.66 113 THR A CA 1
ATOM 923 C C . THR A 1 113 ? -6.787 9.067 -9.204 1.00 52.66 113 THR A C 1
ATOM 925 O O . THR A 1 113 ? -6.252 8.833 -8.128 1.00 52.66 113 THR A O 1
ATOM 928 N N . GLY A 1 114 ? -7.912 9.802 -9.251 1.00 52.31 114 GLY A N 1
ATOM 929 C CA . GLY A 1 114 ? -8.416 10.550 -8.076 1.00 52.31 114 GLY A CA 1
ATOM 930 C C . GLY A 1 114 ? -9.776 10.201 -7.472 1.00 52.31 114 GLY A C 1
ATOM 931 O O . GLY A 1 114 ? -10.104 10.737 -6.409 1.00 52.31 114 GLY A O 1
ATOM 932 N N . ALA A 1 115 ? -10.604 9.366 -8.107 1.00 53.84 115 ALA A N 1
ATOM 933 C CA . ALA A 1 115 ? -11.986 9.190 -7.643 1.00 53.84 115 ALA A CA 1
ATOM 934 C C . ALA A 1 115 ? -12.220 7.976 -6.724 1.00 53.84 115 ALA A C 1
ATOM 936 O O . ALA A 1 115 ? -13.190 8.010 -5.970 1.00 53.84 115 ALA A O 1
ATOM 937 N N . TRP A 1 116 ? -11.338 6.966 -6.701 1.00 57.16 116 TRP A N 1
ATOM 938 C CA . TRP A 1 116 ? -11.509 5.757 -5.866 1.00 57.16 116 TRP A CA 1
ATOM 939 C C . TRP A 1 116 ? -11.543 6.024 -4.365 1.00 57.16 116 TRP A C 1
ATOM 941 O O . TRP A 1 116 ? -12.313 5.394 -3.646 1.00 57.16 116 TRP A O 1
ATOM 951 N N . ALA A 1 117 ? -10.770 6.999 -3.878 1.00 58.59 117 ALA A N 1
ATOM 952 C CA . ALA A 1 117 ? -10.774 7.371 -2.462 1.00 58.59 117 ALA A CA 1
ATOM 953 C C . ALA A 1 117 ? -12.170 7.798 -1.954 1.00 58.59 117 ALA A C 1
ATOM 955 O O . ALA A 1 117 ? -12.405 7.851 -0.750 1.00 58.59 117 ALA A O 1
ATOM 956 N N . ARG A 1 118 ? -13.117 8.108 -2.855 1.00 67.81 118 ARG A N 1
ATOM 957 C CA . ARG A 1 118 ? -14.502 8.460 -2.503 1.00 67.81 118 ARG A CA 1
ATOM 958 C C . ARG A 1 118 ? -15.363 7.259 -2.117 1.00 67.81 118 ARG A C 1
ATOM 960 O O . ARG A 1 118 ? -16.393 7.470 -1.480 1.00 67.81 118 ARG A O 1
ATOM 967 N N . ASP A 1 119 ? -14.956 6.043 -2.471 1.00 68.81 119 ASP A N 1
ATOM 968 C CA . ASP A 1 119 ? -15.655 4.813 -2.075 1.00 68.81 119 ASP A CA 1
ATOM 969 C C . ASP A 1 119 ? -15.330 4.413 -0.624 1.00 68.81 119 ASP A C 1
ATOM 971 O O . ASP A 1 119 ? -15.987 3.546 -0.050 1.00 68.81 119 ASP A O 1
ATOM 975 N N . TYR A 1 120 ? -14.392 5.128 0.010 1.00 72.62 120 TYR A N 1
ATOM 976 C CA . TYR A 1 120 ? -13.959 4.924 1.391 1.00 72.62 120 TYR A CA 1
ATOM 977 C C . TYR A 1 120 ? -14.074 6.219 2.211 1.00 72.62 120 TYR A C 1
ATOM 979 O O . TYR A 1 120 ? -13.061 6.760 2.666 1.00 72.62 120 TYR A O 1
ATOM 987 N N . PRO A 1 121 ? -15.305 6.734 2.431 1.00 79.75 121 PRO A N 1
ATOM 988 C CA . PRO A 1 121 ? -15.528 8.022 3.083 1.00 79.75 121 PRO A CA 1
ATOM 989 C C . PRO A 1 121 ? -14.796 8.241 4.415 1.00 79.75 121 PRO A C 1
ATOM 991 O O . PRO A 1 121 ? -14.284 9.346 4.580 1.00 79.75 121 PRO A O 1
ATOM 994 N N . PRO A 1 122 ? -14.695 7.259 5.342 1.00 84.19 122 PRO A N 1
ATOM 995 C CA . PRO A 1 122 ? -14.086 7.512 6.650 1.00 84.19 122 PRO A CA 1
ATOM 996 C C . PRO A 1 122 ? -12.551 7.579 6.604 1.00 84.19 122 PRO A C 1
ATOM 998 O O . PRO A 1 122 ? -11.940 8.240 7.438 1.00 84.19 122 PRO A O 1
ATOM 1001 N N . VAL A 1 123 ? -11.907 6.964 5.606 1.00 87.50 123 VAL A N 1
ATOM 1002 C CA . VAL A 1 123 ? -10.437 6.892 5.531 1.00 87.50 123 VAL A CA 1
ATOM 1003 C C . VAL A 1 123 ? -9.824 8.258 5.226 1.00 87.50 123 VAL A C 1
ATOM 1005 O O . VAL A 1 123 ? -8.825 8.655 5.816 1.00 87.50 123 VAL A O 1
ATOM 1008 N N . ARG A 1 124 ? -10.427 9.018 4.309 1.00 87.00 124 ARG A N 1
ATOM 1009 C CA . ARG A 1 124 ? -9.863 10.297 3.860 1.00 87.00 124 ARG A CA 1
ATOM 1010 C C . ARG A 1 124 ? -9.795 11.366 4.968 1.00 87.00 124 ARG A C 1
ATOM 1012 O O . ARG A 1 124 ? -8.788 12.070 5.011 1.00 87.00 124 ARG A O 1
ATOM 1019 N N . PRO A 1 125 ? -10.811 11.546 5.832 1.00 89.00 125 PRO A N 1
ATOM 1020 C CA . PRO A 1 125 ? -10.705 12.387 7.020 1.00 89.00 125 PRO A CA 1
ATOM 1021 C C . PRO A 1 125 ? -9.565 11.979 7.957 1.00 89.00 125 PRO A C 1
ATOM 1023 O O . PRO A 1 125 ? -8.831 12.864 8.381 1.00 89.00 125 PRO A O 1
ATOM 1026 N N . LEU A 1 126 ? -9.373 10.678 8.213 1.00 92.00 126 LEU A N 1
ATOM 1027 C CA . LEU A 1 126 ? -8.275 10.180 9.049 1.00 92.00 126 LEU A CA 1
ATOM 1028 C C . LEU A 1 126 ? -6.904 10.562 8.475 1.00 92.00 126 LEU A C 1
ATOM 1030 O O . LEU A 1 126 ? -6.107 11.183 9.170 1.00 92.00 126 LEU A O 1
ATOM 1034 N N . ILE A 1 127 ? -6.649 10.254 7.197 1.00 89.81 127 ILE A N 1
ATOM 1035 C CA . ILE A 1 127 ? -5.360 10.567 6.548 1.00 89.81 127 ILE A CA 1
ATOM 1036 C C . ILE A 1 127 ? -5.073 12.075 6.563 1.00 89.81 127 ILE A C 1
ATOM 1038 O O . ILE A 1 127 ? -3.930 12.490 6.661 1.00 89.81 127 ILE A O 1
ATOM 1042 N N . ARG A 1 128 ? -6.117 12.910 6.521 1.00 87.44 128 ARG A N 1
ATOM 1043 C CA . ARG A 1 128 ? -6.005 14.377 6.581 1.00 87.44 128 ARG A CA 1
ATOM 1044 C C . ARG A 1 128 ? -5.947 14.944 8.002 1.00 87.44 128 ARG A C 1
ATOM 1046 O O . ARG A 1 128 ? -6.135 16.148 8.161 1.00 87.44 128 ARG A O 1
ATOM 1053 N N . GLY A 1 129 ? -5.821 14.097 9.023 1.00 87.19 129 GLY A N 1
ATOM 1054 C CA . GLY A 1 129 ? -5.795 14.517 10.426 1.00 87.19 129 GLY A CA 1
ATOM 1055 C C . GLY A 1 129 ? -7.103 15.141 10.928 1.00 87.19 129 GLY A C 1
ATOM 1056 O O . GLY A 1 129 ? -7.103 15.843 11.932 1.00 87.19 129 GLY A O 1
ATOM 1057 N N . LYS A 1 130 ? -8.229 14.922 10.235 1.00 88.56 130 LYS A N 1
ATOM 1058 C CA . LYS A 1 130 ? -9.553 15.441 10.634 1.00 88.56 130 LYS A CA 1
ATOM 1059 C C . LYS A 1 130 ? -10.296 14.527 11.604 1.00 88.56 130 LYS A C 1
ATOM 1061 O O . LYS A 1 130 ? -11.330 14.920 12.132 1.00 88.56 130 LYS A O 1
ATOM 1066 N N . VAL A 1 131 ? -9.810 13.302 11.772 1.00 88.50 131 VAL A N 1
ATOM 1067 C CA . VAL A 1 131 ? -10.326 12.307 12.712 1.00 88.50 131 VAL A CA 1
ATOM 1068 C C . VAL A 1 131 ? -9.144 11.807 13.525 1.00 88.50 131 VAL A C 1
ATOM 1070 O O . VAL A 1 131 ? -8.101 11.491 12.954 1.00 88.50 131 VAL A O 1
ATOM 1073 N N . THR A 1 132 ? -9.331 11.721 14.837 1.00 88.62 132 THR A N 1
ATOM 1074 C CA . THR A 1 132 ? -8.341 11.209 15.786 1.00 88.62 132 THR A CA 1
ATOM 1075 C C . THR A 1 132 ? -8.928 9.991 16.485 1.00 88.62 132 THR A C 1
ATOM 1077 O O . THR A 1 132 ? -10.091 10.012 16.881 1.00 88.62 132 THR A O 1
ATOM 1080 N N . ILE A 1 133 ? -8.124 8.940 16.640 1.00 91.00 133 ILE A N 1
ATOM 1081 C CA . ILE A 1 133 ? -8.464 7.740 17.411 1.00 91.00 133 ILE A CA 1
ATOM 1082 C C . ILE A 1 133 ? -7.384 7.553 18.479 1.00 91.00 133 ILE A C 1
ATOM 1084 O O . ILE A 1 133 ? -6.204 7.781 18.202 1.00 91.00 133 ILE A O 1
ATOM 1088 N N . GLY A 1 134 ? -7.786 7.115 19.671 1.00 90.56 134 GLY A N 1
ATOM 1089 C CA . GLY A 1 134 ? -6.889 6.913 20.808 1.00 90.56 134 GLY A CA 1
ATOM 1090 C C . GLY A 1 134 ? -6.495 8.218 21.501 1.00 90.56 134 GLY A C 1
ATOM 1091 O O . GLY A 1 134 ? -7.046 9.287 21.230 1.00 90.56 134 GLY A O 1
ATOM 1092 N N . SER A 1 135 ? -5.520 8.118 22.399 1.00 91.19 135 SER A N 1
ATOM 1093 C CA . SER A 1 135 ? -5.027 9.217 23.235 1.00 91.19 135 SER A CA 1
ATOM 1094 C C . SER A 1 135 ? -3.500 9.246 23.301 1.00 91.19 135 SER A C 1
ATOM 1096 O O . SER A 1 135 ? -2.821 8.285 22.936 1.00 91.19 135 SER A O 1
ATOM 1098 N N . GLY A 1 136 ? -2.957 10.381 23.754 1.00 92.62 136 GLY A N 1
ATOM 1099 C CA . GLY A 1 136 ? -1.538 10.539 24.076 1.00 92.62 136 GLY A CA 1
ATOM 1100 C C . GLY A 1 136 ? -0.593 10.113 22.950 1.00 92.62 136 GLY A C 1
ATOM 1101 O O . GLY A 1 136 ? -0.738 10.518 21.796 1.00 92.62 136 GLY A O 1
ATOM 1102 N N . THR A 1 137 ? 0.382 9.277 23.301 1.00 94.94 137 THR A N 1
ATOM 1103 C CA . THR A 1 137 ? 1.437 8.806 22.394 1.00 94.94 137 THR A CA 1
ATOM 1104 C C . THR A 1 137 ? 0.912 7.918 21.266 1.00 94.94 137 THR A C 1
ATOM 1106 O O . THR A 1 137 ? 1.489 7.917 20.180 1.00 94.94 137 THR A O 1
ATOM 1109 N N . VAL A 1 138 ? -0.190 7.191 21.477 1.00 94.31 138 VAL A N 1
ATOM 1110 C CA . VAL A 1 138 ? -0.782 6.306 20.461 1.00 94.31 138 VAL A CA 1
ATOM 1111 C C . VAL A 1 138 ? -1.445 7.124 19.351 1.00 94.31 138 VAL A C 1
ATOM 1113 O O . VAL A 1 138 ? -1.217 6.859 18.169 1.00 94.31 138 VAL A O 1
ATOM 1116 N N . ALA A 1 139 ? -2.207 8.158 19.721 1.00 94.12 139 ALA A N 1
ATOM 1117 C CA . ALA A 1 139 ? -2.815 9.079 18.761 1.00 94.12 139 ALA A CA 1
ATOM 1118 C C . ALA A 1 139 ? -1.752 9.847 17.955 1.00 94.12 139 ALA A C 1
ATOM 1120 O O . ALA A 1 139 ? -1.894 10.004 16.741 1.00 94.12 139 ALA A O 1
ATOM 1121 N N . GLU A 1 140 ? -0.667 10.276 18.610 1.00 96.06 140 GLU A N 1
ATOM 1122 C CA . GLU A 1 140 ? 0.469 10.920 17.938 1.00 96.06 140 GLU A CA 1
ATOM 1123 C C . GLU A 1 140 ? 1.147 9.974 16.944 1.00 96.06 140 GLU A C 1
ATOM 1125 O O . GLU A 1 140 ? 1.386 10.329 15.794 1.00 96.06 140 GLU A O 1
ATOM 1130 N N . ALA A 1 141 ? 1.382 8.725 17.347 1.00 96.62 141 ALA A N 1
ATOM 1131 C CA . ALA A 1 141 ? 1.995 7.734 16.475 1.00 96.62 141 ALA A CA 1
ATOM 1132 C C . ALA A 1 141 ? 1.136 7.417 15.237 1.00 96.62 141 ALA A C 1
ATOM 1134 O O . ALA A 1 141 ? 1.690 7.139 14.174 1.00 96.62 141 ALA A O 1
ATOM 1135 N N . LEU A 1 142 ? -0.196 7.442 15.354 1.00 97.00 142 LEU A N 1
ATOM 1136 C CA . LEU A 1 142 ? -1.107 7.300 14.215 1.00 97.00 142 LEU A CA 1
ATOM 1137 C C . LEU A 1 142 ? -1.055 8.525 13.292 1.00 97.00 142 LEU A C 1
ATOM 1139 O O . LEU A 1 142 ? -0.921 8.358 12.080 1.00 97.00 142 LEU A O 1
ATOM 1143 N N . ARG A 1 143 ? -1.121 9.739 13.853 1.00 96.81 143 ARG A N 1
ATOM 1144 C CA . ARG A 1 143 ? -0.994 10.995 13.094 1.00 96.81 143 ARG A CA 1
ATOM 1145 C C . ARG A 1 143 ? 0.312 11.037 12.301 1.00 96.81 143 ARG A C 1
ATOM 1147 O O . ARG A 1 143 ? 0.270 11.296 11.102 1.00 96.81 143 ARG A O 1
ATOM 1154 N N . HIS A 1 144 ? 1.427 10.676 12.929 1.00 97.06 144 HIS A N 1
ATOM 1155 C CA . HIS A 1 144 ? 2.733 10.601 12.274 1.00 97.06 144 HIS A CA 1
ATOM 1156 C C . HIS A 1 144 ? 2.741 9.647 11.066 1.00 97.06 144 HIS A C 1
ATOM 1158 O O . HIS A 1 144 ? 3.282 9.975 10.012 1.00 97.06 144 HIS A O 1
ATOM 1164 N N . GLU A 1 145 ? 2.099 8.471 11.151 1.00 97.31 145 GLU A N 1
ATOM 1165 C CA . GLU A 1 145 ? 1.995 7.579 9.979 1.00 97.31 145 GLU A CA 1
ATOM 1166 C C . GLU A 1 145 ? 1.095 8.162 8.871 1.00 97.31 145 GLU A C 1
ATOM 1168 O O . GLU A 1 145 ? 1.348 7.902 7.693 1.00 97.31 145 GLU A O 1
ATOM 1173 N N . CYS A 1 146 ? 0.065 8.948 9.212 1.00 96.44 146 CYS A N 1
ATOM 1174 C CA . CYS A 1 146 ? -0.755 9.661 8.224 1.00 96.44 146 CYS A CA 1
ATOM 1175 C C . CYS A 1 146 ? 0.050 10.749 7.495 1.00 96.44 146 CYS A C 1
ATOM 1177 O O . CYS A 1 146 ? -0.039 10.856 6.273 1.00 96.44 146 CYS A O 1
ATOM 1179 N N . GLU A 1 147 ? 0.872 11.510 8.214 1.00 95.75 147 GLU A N 1
ATOM 1180 C CA . GLU A 1 147 ? 1.765 12.522 7.631 1.00 95.75 147 GLU A CA 1
ATOM 1181 C C . GLU A 1 147 ? 2.812 11.874 6.717 1.00 95.75 147 GLU A C 1
ATOM 1183 O O . GLU A 1 147 ? 3.024 12.305 5.580 1.00 95.75 147 GLU A O 1
ATOM 1188 N N . LEU A 1 148 ? 3.403 10.760 7.163 1.00 96.19 148 LEU A N 1
ATOM 1189 C CA . LEU A 1 148 ? 4.322 9.974 6.346 1.00 96.19 148 LEU A CA 1
ATOM 1190 C C . LEU A 1 148 ? 3.635 9.416 5.089 1.00 96.19 148 LEU A C 1
ATOM 1192 O O . LEU A 1 148 ? 4.252 9.359 4.024 1.00 96.19 148 LEU A O 1
ATOM 1196 N N . ASN A 1 149 ? 2.362 9.016 5.184 1.00 95.12 149 ASN A N 1
ATOM 1197 C CA . ASN A 1 149 ? 1.575 8.588 4.029 1.00 95.12 149 ASN A CA 1
ATOM 1198 C C . ASN A 1 149 ? 1.416 9.710 2.997 1.00 95.12 149 ASN A C 1
ATOM 1200 O O . ASN A 1 149 ? 1.624 9.467 1.807 1.00 95.12 149 ASN A O 1
ATOM 1204 N N . GLU A 1 150 ? 1.094 10.927 3.440 1.00 91.50 150 GLU A N 1
ATOM 1205 C CA . GLU A 1 150 ? 0.988 12.094 2.561 1.00 91.50 150 GLU A CA 1
ATOM 1206 C C . GLU A 1 150 ? 2.332 12.398 1.887 1.00 91.50 150 GLU A C 1
ATOM 1208 O O . GLU A 1 150 ? 2.389 12.505 0.660 1.00 91.50 150 GLU A O 1
ATOM 1213 N N . GLN A 1 151 ? 3.432 12.402 2.646 1.00 94.00 151 GLN A N 1
ATOM 1214 C CA . GLN A 1 151 ? 4.782 12.573 2.103 1.00 94.00 151 GLN A CA 1
ATOM 1215 C C . GLN A 1 151 ? 5.130 11.514 1.044 1.00 94.00 151 GLN A C 1
ATOM 1217 O O . GLN A 1 151 ? 5.670 11.848 -0.015 1.00 94.00 151 GLN A O 1
ATOM 1222 N N . VAL A 1 152 ? 4.849 10.236 1.318 1.00 94.31 152 VAL A N 1
ATOM 1223 C CA . VAL A 1 152 ? 5.087 9.137 0.368 1.00 94.31 152 VAL A CA 1
ATOM 1224 C C . VAL A 1 152 ? 4.250 9.338 -0.890 1.00 94.31 152 VAL A C 1
ATOM 1226 O O . VAL A 1 152 ? 4.760 9.203 -2.001 1.00 94.31 152 VAL A O 1
ATOM 1229 N N . HIS A 1 153 ? 2.980 9.702 -0.736 1.00 90.06 153 HIS A N 1
ATOM 1230 C CA . HIS A 1 153 ? 2.087 9.936 -1.859 1.00 90.06 153 HIS A CA 1
ATOM 1231 C C . HIS A 1 153 ? 2.566 11.106 -2.740 1.00 90.06 153 HIS A C 1
ATOM 1233 O O . HIS A 1 153 ? 2.528 11.007 -3.970 1.00 90.06 153 HIS A O 1
ATOM 1239 N N . GLU A 1 154 ? 3.024 12.209 -2.144 1.00 88.69 154 GLU A N 1
ATOM 1240 C CA . GLU A 1 154 ? 3.621 13.332 -2.876 1.00 88.69 154 GLU A CA 1
ATOM 1241 C C . GLU A 1 154 ? 4.919 12.928 -3.576 1.00 88.69 154 GLU A C 1
ATOM 1243 O O . GLU A 1 154 ? 5.079 13.176 -4.767 1.00 88.69 154 GLU A O 1
ATOM 1248 N N . GLY A 1 155 ? 5.820 12.239 -2.872 1.00 92.00 155 GLY A N 1
ATOM 1249 C CA . GLY A 1 155 ? 7.083 11.786 -3.446 1.00 92.00 155 GLY A CA 1
ATOM 1250 C C . GLY A 1 155 ? 6.892 10.806 -4.608 1.00 92.00 155 GLY A C 1
ATOM 1251 O O . GLY A 1 155 ? 7.650 10.828 -5.573 1.00 92.00 155 GLY A O 1
ATOM 1252 N N . ILE A 1 156 ? 5.856 9.969 -4.568 1.00 90.38 156 ILE A N 1
ATOM 1253 C CA . ILE A 1 156 ? 5.507 9.102 -5.699 1.00 90.38 156 ILE A CA 1
ATOM 1254 C C . ILE A 1 156 ? 4.995 9.928 -6.868 1.00 90.38 156 ILE A C 1
ATOM 1256 O O . ILE A 1 156 ? 5.397 9.661 -7.996 1.00 90.38 156 ILE A O 1
ATOM 1260 N N . ALA A 1 157 ? 4.158 10.939 -6.621 1.00 85.12 157 ALA A N 1
ATOM 1261 C CA . ALA A 1 157 ? 3.719 11.850 -7.671 1.00 85.12 157 ALA A CA 1
ATOM 1262 C C . ALA A 1 157 ? 4.922 12.543 -8.338 1.00 85.12 157 ALA A C 1
ATOM 1264 O O . ALA A 1 157 ? 5.010 12.531 -9.560 1.00 85.12 157 ALA A O 1
ATOM 1265 N N . ASP A 1 158 ? 5.885 13.034 -7.555 1.00 87.00 158 ASP A N 1
ATOM 1266 C CA . ASP A 1 158 ? 7.133 13.634 -8.051 1.00 87.00 158 ASP A CA 1
ATOM 1267 C C . ASP A 1 158 ? 8.000 12.631 -8.840 1.00 87.00 158 ASP A C 1
ATOM 1269 O O . ASP A 1 158 ? 8.669 12.987 -9.813 1.00 87.00 158 ASP A O 1
ATOM 1273 N N . LYS A 1 159 ? 8.005 11.350 -8.442 1.00 89.00 159 LYS A N 1
ATOM 1274 C CA . LYS A 1 159 ? 8.699 10.296 -9.192 1.00 89.00 159 LYS A CA 1
ATOM 1275 C C . LYS A 1 159 ? 8.014 10.051 -10.533 1.00 89.00 159 LYS A C 1
ATOM 1277 O O . LYS A 1 159 ? 8.691 10.032 -11.553 1.00 89.00 159 LYS A O 1
ATOM 1282 N N . VAL A 1 160 ? 6.710 9.798 -10.543 1.00 81.81 160 VAL A N 1
ATOM 1283 C CA . VAL A 1 160 ? 6.019 9.227 -11.712 1.00 81.81 160 VAL A CA 1
ATOM 1284 C C . VAL A 1 160 ? 5.493 10.270 -12.698 1.00 81.81 160 VAL A C 1
ATOM 1286 O O . VAL A 1 160 ? 5.082 9.913 -13.801 1.00 81.81 160 VAL A O 1
ATOM 1289 N N . LEU A 1 161 ? 5.491 11.545 -12.316 1.00 73.06 161 LEU A N 1
ATOM 1290 C CA . LEU A 1 161 ? 5.120 12.657 -13.182 1.00 73.06 161 LEU A CA 1
ATOM 1291 C C . LEU A 1 161 ? 6.392 13.368 -13.646 1.00 73.06 161 LEU A C 1
ATOM 1293 O O . LEU A 1 161 ? 7.201 13.814 -12.834 1.00 73.06 161 LEU A O 1
ATOM 1297 N N . SER A 1 162 ? 6.576 13.477 -14.959 1.00 59.56 162 SER A N 1
ATOM 1298 C CA . SER A 1 162 ? 7.648 14.283 -15.546 1.00 59.56 162 SER A CA 1
ATOM 1299 C C . SER A 1 162 ? 7.451 15.764 -15.205 1.00 59.56 162 SER A C 1
ATOM 1301 O O . SER A 1 162 ? 6.316 16.229 -15.075 1.00 59.56 162 SER A O 1
ATOM 1303 N N . SER A 1 163 ? 8.541 16.530 -15.108 1.00 45.16 163 SER A N 1
ATOM 1304 C CA . SER A 1 163 ? 8.509 17.987 -14.927 1.00 45.16 163 SER A CA 1
ATOM 1305 C C . SER A 1 163 ? 7.580 18.640 -15.963 1.00 45.16 163 SER A C 1
ATOM 1307 O O . SER A 1 163 ? 7.891 18.650 -17.150 1.00 45.16 163 SER A O 1
ATOM 1309 N N . GLY A 1 164 ? 6.429 19.157 -15.523 1.00 43.91 164 GLY A N 1
ATOM 1310 C CA . GLY A 1 164 ? 5.419 19.790 -16.385 1.00 43.91 164 GLY A CA 1
ATOM 1311 C C . GLY A 1 164 ? 4.145 18.970 -16.625 1.00 43.91 164 GLY A C 1
ATOM 1312 O O . GLY A 1 164 ? 3.136 19.537 -17.046 1.00 43.91 164 GLY A O 1
ATOM 1313 N N . GLU A 1 165 ? 4.121 17.675 -16.296 1.00 53.06 165 GLU A N 1
ATOM 1314 C CA . GLU A 1 165 ? 2.882 16.897 -16.295 1.00 53.06 165 GLU A CA 1
ATOM 1315 C C . GLU A 1 165 ? 2.078 17.194 -15.026 1.00 53.06 165 GLU A C 1
ATOM 1317 O O . GLU A 1 165 ? 2.493 16.909 -13.902 1.00 53.06 165 GLU A O 1
ATOM 1322 N N . VAL A 1 166 ? 0.888 17.773 -15.196 1.00 47.31 166 VAL A N 1
ATOM 1323 C CA . VAL A 1 166 ? -0.017 18.008 -14.071 1.00 47.31 166 VAL A CA 1
ATOM 1324 C C . VAL A 1 166 ? -0.432 16.651 -13.506 1.00 47.31 166 VAL A C 1
ATOM 1326 O O . VAL A 1 166 ? -0.926 15.785 -14.233 1.00 47.31 166 VAL A O 1
ATOM 1329 N N . SER A 1 167 ? -0.235 16.469 -12.198 1.00 47.53 167 SER A N 1
ATOM 1330 C CA . SER A 1 167 ? -0.778 15.322 -11.471 1.00 47.53 167 SER A CA 1
ATOM 1331 C C . SER A 1 167 ? -2.231 15.120 -11.864 1.00 47.53 167 SER A C 1
ATOM 1333 O O . SER A 1 167 ? -3.014 16.058 -11.793 1.00 47.53 167 SER A O 1
ATOM 1335 N N . LEU A 1 168 ? -2.620 13.900 -12.224 1.00 46.25 168 LEU A N 1
ATOM 1336 C CA . LEU A 1 168 ? -4.012 13.577 -12.557 1.00 46.25 168 LEU A CA 1
ATOM 1337 C C . LEU A 1 168 ? -4.980 13.843 -11.380 1.00 46.25 168 LEU A C 1
ATOM 1339 O O . LEU A 1 168 ? -6.189 13.952 -11.574 1.00 46.25 168 LEU A O 1
ATOM 1343 N N . LEU A 1 169 ? -4.446 14.006 -10.159 1.00 40.03 169 LEU A N 1
ATOM 1344 C CA . LEU A 1 169 ? -5.161 14.476 -8.965 1.00 40.03 169 LEU A CA 1
ATOM 1345 C C . LEU A 1 169 ? -5.343 16.002 -8.906 1.00 40.03 169 LEU A C 1
ATOM 1347 O O . LEU A 1 169 ? -6.213 16.490 -8.185 1.00 40.03 169 LEU A O 1
ATOM 1351 N N . ARG A 1 170 ? -4.502 16.747 -9.628 1.00 40.19 170 ARG A N 1
ATOM 1352 C CA . ARG A 1 170 ? -4.464 18.214 -9.725 1.00 40.19 170 ARG A CA 1
ATOM 1353 C C . ARG A 1 170 ? -4.863 18.733 -11.112 1.00 40.19 170 ARG A C 1
ATOM 1355 O O . ARG A 1 170 ? -4.942 19.947 -11.284 1.00 40.19 170 ARG A O 1
ATOM 1362 N N . SER A 1 171 ? -5.138 17.857 -12.083 1.00 43.06 171 SER A N 1
ATOM 1363 C CA . SER A 1 171 ? -5.633 18.250 -13.400 1.00 43.06 171 SER A CA 1
ATOM 1364 C C . SER A 1 171 ? -6.918 19.063 -13.225 1.00 43.06 171 SER A C 1
ATOM 1366 O O . SER A 1 171 ? -7.864 18.578 -12.590 1.00 43.06 171 SER A O 1
ATOM 1368 N N . PRO A 1 172 ? -6.979 20.308 -13.735 1.00 41.97 172 PRO A N 1
ATOM 1369 C CA . PRO A 1 172 ? -8.188 21.107 -13.642 1.00 41.97 172 PRO A CA 1
ATOM 1370 C C . PRO A 1 172 ? -9.345 20.323 -14.262 1.00 41.97 172 PRO A C 1
ATOM 1372 O O . PRO A 1 172 ? -9.192 19.700 -15.315 1.00 41.97 172 PRO A O 1
ATOM 1375 N N . LYS A 1 173 ? -10.514 20.339 -13.603 1.00 52.81 173 LYS A N 1
ATOM 1376 C CA . LYS A 1 173 ? -11.742 19.813 -14.211 1.00 52.81 173 LYS A CA 1
ATOM 1377 C C . LYS A 1 173 ? -11.873 20.489 -15.580 1.00 52.81 173 LYS A C 1
ATOM 1379 O O . LYS A 1 173 ? -11.919 21.722 -15.600 1.00 52.81 173 LYS A O 1
ATOM 1384 N N . PRO A 1 174 ? -11.908 19.745 -16.700 1.00 50.06 174 PRO A N 1
ATOM 1385 C CA . PRO A 1 174 ? -12.069 20.372 -18.001 1.00 50.06 174 PRO A CA 1
ATOM 1386 C C . PRO A 1 174 ? -13.368 21.181 -17.975 1.00 50.06 174 PRO A C 1
ATOM 1388 O O . PRO A 1 174 ? -14.450 20.628 -17.763 1.00 50.06 174 PRO A O 1
ATOM 1391 N N . LYS A 1 175 ? -13.256 22.507 -18.112 1.00 45.25 175 LYS A N 1
ATOM 1392 C CA . LYS A 1 175 ? -14.418 23.388 -18.236 1.00 45.25 175 LYS A CA 1
ATOM 1393 C C . LYS A 1 175 ? -15.158 22.972 -19.512 1.00 45.25 175 LYS A C 1
ATOM 1395 O O . LYS A 1 175 ? -14.551 22.915 -20.573 1.00 45.25 175 LYS A O 1
ATOM 1400 N N . GLY A 1 176 ? -16.441 22.634 -19.399 1.00 53.34 176 GLY A N 1
ATOM 1401 C CA . GLY A 1 176 ? -17.302 22.361 -20.557 1.00 53.34 176 GLY A CA 1
ATOM 1402 C C . GLY A 1 176 ? -17.344 20.920 -21.081 1.00 53.34 176 GLY A C 1
ATOM 1403 O O . GLY A 1 176 ? -18.095 20.668 -22.017 1.00 53.34 176 GLY A O 1
ATOM 1404 N N . ARG A 1 177 ? -16.628 19.947 -20.492 1.00 56.50 177 ARG A N 1
ATOM 1405 C CA . ARG A 1 177 ? -16.877 18.521 -20.792 1.00 56.50 177 ARG A CA 1
ATOM 1406 C C . ARG A 1 177 ? -17.977 17.973 -19.884 1.00 56.50 177 ARG A C 1
ATOM 1408 O O . ARG A 1 177 ? -17.926 18.176 -18.670 1.00 56.50 177 ARG A O 1
ATOM 1415 N N . GLN A 1 178 ? -18.943 17.260 -20.471 1.00 61.19 178 GLN A N 1
ATOM 1416 C CA . GLN A 1 178 ? -19.924 16.464 -19.727 1.00 61.19 178 GLN A CA 1
ATOM 1417 C C . GLN A 1 178 ? -19.178 15.594 -18.710 1.00 61.19 178 GLN A C 1
ATOM 1419 O O . GLN A 1 178 ? -18.290 14.820 -19.070 1.00 61.19 178 GLN A O 1
ATOM 1424 N N . GLN A 1 179 ? -19.492 15.768 -17.425 1.00 69.31 179 GLN A N 1
ATOM 1425 C CA . GLN A 1 179 ? -18.931 14.912 -16.387 1.00 69.31 179 GLN A CA 1
ATOM 1426 C C . GLN A 1 179 ? -19.454 13.497 -16.621 1.00 69.31 179 GLN A C 1
ATOM 1428 O O . G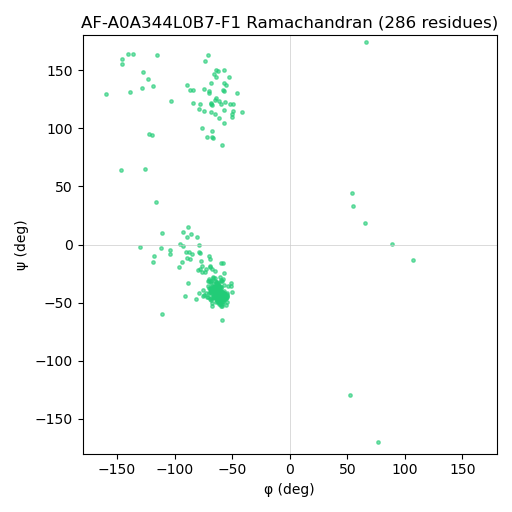LN A 1 179 ? -20.666 13.294 -16.682 1.00 69.31 179 GLN A O 1
ATOM 1433 N N . ILE A 1 180 ? -18.542 12.533 -16.756 1.00 74.38 180 ILE A N 1
ATOM 1434 C CA . ILE A 1 180 ? -18.915 11.123 -16.847 1.00 74.38 180 ILE A CA 1
ATOM 1435 C C . ILE A 1 180 ? -19.729 10.770 -15.593 1.00 74.38 180 ILE A C 1
ATOM 1437 O O . ILE A 1 180 ? -19.298 11.116 -14.483 1.00 74.38 180 ILE A O 1
ATOM 1441 N N . PRO A 1 181 ? -20.893 10.106 -15.738 1.00 82.69 181 PRO A N 1
ATOM 1442 C CA . PRO A 1 181 ? -21.689 9.675 -14.600 1.00 82.69 181 PRO A CA 1
ATOM 1443 C C . PRO A 1 181 ? -20.853 8.865 -13.610 1.00 82.69 181 PRO A C 1
ATOM 1445 O O . PRO A 1 181 ? -19.974 8.092 -13.998 1.00 82.69 181 PRO A O 1
ATOM 1448 N N . ARG A 1 182 ? -21.138 9.023 -12.313 1.00 77.94 182 ARG A N 1
ATOM 1449 C CA . ARG A 1 182 ? -20.382 8.343 -11.252 1.00 77.94 182 ARG A CA 1
ATOM 1450 C C . ARG A 1 182 ? -20.348 6.829 -11.459 1.00 77.94 182 ARG A C 1
ATOM 1452 O O . ARG A 1 182 ? -19.284 6.239 -11.323 1.00 77.94 182 ARG A O 1
ATOM 1459 N N . ASP A 1 183 ? -21.477 6.234 -11.822 1.00 82.25 183 ASP A N 1
ATOM 1460 C CA . ASP A 1 183 ? -21.579 4.788 -12.015 1.00 82.25 183 ASP A CA 1
ATOM 1461 C C . ASP A 1 183 ? -20.701 4.322 -13.182 1.00 82.25 183 ASP A C 1
ATOM 1463 O O . ASP A 1 183 ? -19.983 3.336 -13.066 1.00 82.25 183 ASP A O 1
ATOM 1467 N N . THR A 1 184 ? -20.659 5.076 -14.282 1.00 84.38 184 THR A N 1
ATOM 1468 C CA . THR A 1 184 ? -19.758 4.791 -15.407 1.00 84.38 184 THR A CA 1
ATOM 1469 C C . THR A 1 184 ? -18.293 4.896 -14.994 1.00 84.38 184 THR A C 1
ATOM 1471 O O . THR A 1 184 ? -17.504 4.016 -15.331 1.00 84.38 184 THR A O 1
ATOM 1474 N N . LEU A 1 185 ? -17.919 5.926 -14.223 1.00 80.25 185 LEU A N 1
ATOM 1475 C CA . LEU A 1 185 ? -16.566 6.020 -13.666 1.00 80.25 185 LEU A CA 1
ATOM 1476 C C . LEU A 1 185 ? -16.249 4.783 -12.826 1.00 80.25 185 LEU A C 1
ATOM 1478 O O . LEU A 1 185 ? -15.199 4.179 -13.009 1.00 80.25 185 LEU A O 1
ATOM 1482 N N . MET A 1 186 ? -17.169 4.379 -11.949 1.00 81.94 186 MET A N 1
ATOM 1483 C CA . MET A 1 186 ? -17.048 3.184 -11.117 1.00 81.94 186 MET A CA 1
ATOM 1484 C C . MET A 1 186 ? -16.782 1.919 -11.955 1.00 81.94 186 MET A C 1
ATOM 1486 O O . MET A 1 186 ? -15.860 1.175 -11.620 1.00 81.94 186 MET A O 1
ATOM 1490 N N . TRP A 1 187 ? -17.488 1.705 -13.066 1.00 85.88 187 TRP A N 1
ATOM 1491 C CA . TRP A 1 187 ? -17.236 0.568 -13.965 1.00 85.88 187 TRP A CA 1
ATOM 1492 C C . TRP A 1 187 ? -15.861 0.607 -14.641 1.00 85.88 187 TRP A C 1
ATOM 1494 O O . TRP A 1 187 ? -15.164 -0.405 -14.657 1.00 85.88 187 TRP A O 1
ATOM 1504 N N . LEU A 1 188 ? -15.437 1.767 -15.159 1.00 83.69 188 LEU A N 1
ATOM 1505 C CA . LEU A 1 188 ? -14.106 1.927 -15.776 1.00 83.69 188 LEU A CA 1
ATOM 1506 C C . LEU A 1 188 ? -12.993 1.567 -14.793 1.00 83.69 188 LEU A C 1
ATOM 1508 O O . LEU A 1 188 ? -12.009 0.907 -15.114 1.00 83.69 188 LEU A O 1
ATOM 1512 N N . TYR A 1 189 ? -13.186 2.011 -13.564 1.00 81.31 189 TYR A N 1
ATOM 1513 C CA . TYR A 1 189 ? -12.311 1.740 -12.455 1.00 81.31 189 TYR A CA 1
ATOM 1514 C C . TYR A 1 189 ? -12.216 0.256 -12.118 1.00 81.31 189 TYR A C 1
ATOM 1516 O O . TYR A 1 189 ? -11.103 -0.261 -12.009 1.00 81.31 189 TYR A O 1
ATOM 1524 N N . ASP A 1 190 ? -13.360 -0.413 -11.986 1.00 87.88 190 ASP A N 1
ATOM 1525 C CA . ASP A 1 190 ? -13.427 -1.851 -11.728 1.00 87.88 190 ASP A CA 1
ATOM 1526 C C . ASP A 1 190 ? -12.713 -2.650 -12.824 1.00 87.88 190 ASP A C 1
ATOM 1528 O O . ASP A 1 190 ? -11.921 -3.542 -12.523 1.00 87.88 190 ASP A O 1
ATOM 1532 N N . GLY A 1 191 ? -12.907 -2.265 -14.090 1.00 88.62 191 GLY A N 1
ATOM 1533 C CA . GLY A 1 191 ? -12.226 -2.888 -15.223 1.00 88.62 191 GLY A CA 1
ATOM 1534 C C . GLY A 1 191 ? -10.703 -2.749 -15.175 1.00 88.62 191 GLY A C 1
ATOM 1535 O O . GLY A 1 191 ? -9.992 -3.699 -15.480 1.00 88.62 191 GLY A O 1
ATOM 1536 N N . ILE A 1 192 ? -10.181 -1.595 -14.752 1.00 86.31 192 ILE A N 1
ATOM 1537 C CA . ILE A 1 192 ? -8.729 -1.348 -14.716 1.00 86.31 192 ILE A CA 1
ATOM 1538 C C . ILE A 1 192 ? -8.056 -2.089 -13.572 1.00 86.31 192 ILE A C 1
ATOM 1540 O O . ILE A 1 192 ? -6.994 -2.670 -13.767 1.00 86.31 192 ILE A O 1
ATOM 1544 N N . PHE A 1 193 ? -8.660 -2.073 -12.384 1.00 89.12 193 PHE A N 1
ATOM 1545 C CA . PHE A 1 193 ? -8.085 -2.727 -11.209 1.00 89.12 193 PHE A CA 1
ATOM 1546 C C . PHE A 1 193 ? -8.506 -4.189 -11.061 1.00 89.12 193 PHE A C 1
ATOM 1548 O O . PHE A 1 193 ? -8.145 -4.826 -10.070 1.00 89.12 193 PHE A O 1
ATOM 1555 N N . LEU A 1 194 ? -9.220 -4.731 -12.053 1.00 91.25 194 LEU A N 1
ATOM 1556 C CA . LEU A 1 194 ? -9.706 -6.109 -12.082 1.00 91.25 194 LEU A CA 1
ATOM 1557 C C . LEU A 1 194 ? -10.526 -6.440 -10.825 1.00 91.25 194 LEU A C 1
ATOM 1559 O O . LEU A 1 194 ? -10.335 -7.473 -10.182 1.00 91.25 194 LEU A O 1
ATOM 1563 N N . THR A 1 195 ? -11.411 -5.520 -10.442 1.00 90.38 195 THR A N 1
ATOM 1564 C CA . THR A 1 195 ? -12.290 -5.648 -9.278 1.00 90.38 195 THR A CA 1
ATOM 1565 C C . THR A 1 195 ? -13.749 -5.708 -9.694 1.00 90.38 195 THR A C 1
ATOM 1567 O O . THR A 1 195 ? -14.137 -5.349 -10.801 1.00 90.38 195 THR A O 1
ATOM 1570 N N . SER A 1 196 ? -14.597 -6.171 -8.784 1.00 88.50 196 SER A N 1
ATOM 1571 C CA . SER A 1 196 ? -16.045 -6.083 -8.936 1.00 88.50 196 SER A CA 1
ATOM 1572 C C . SER A 1 196 ? -16.653 -5.703 -7.600 1.00 88.50 196 SER A C 1
ATOM 1574 O O . SER A 1 196 ? -16.318 -6.282 -6.564 1.00 88.50 196 SER A O 1
ATOM 1576 N N . ARG A 1 197 ? -17.540 -4.709 -7.610 1.00 85.06 197 ARG A N 1
ATOM 1577 C CA . ARG A 1 197 ? -18.231 -4.268 -6.399 1.00 85.06 197 ARG A CA 1
ATOM 1578 C C . ARG A 1 197 ? -19.362 -5.231 -6.054 1.00 85.06 197 ARG A C 1
ATOM 1580 O O . ARG A 1 197 ? -20.306 -5.396 -6.818 1.00 85.06 197 ARG A O 1
ATOM 1587 N N . ALA A 1 198 ? -19.285 -5.817 -4.867 1.00 87.38 198 ALA A N 1
ATOM 1588 C CA . ALA A 1 198 ? -20.326 -6.659 -4.295 1.00 87.38 198 ALA A CA 1
ATOM 1589 C C . ALA A 1 198 ? -20.374 -6.469 -2.775 1.00 87.38 198 ALA A C 1
ATOM 1591 O O . ALA A 1 198 ? -19.400 -6.030 -2.157 1.00 87.38 198 ALA A O 1
ATOM 1592 N N . THR A 1 199 ? -21.500 -6.818 -2.157 1.00 88.50 199 THR A N 1
ATOM 1593 C CA . THR A 1 199 ? -21.547 -6.963 -0.701 1.00 88.50 199 THR A CA 1
ATOM 1594 C C . THR A 1 199 ? -20.720 -8.181 -0.306 1.00 88.50 199 THR A C 1
ATOM 1596 O O . THR A 1 199 ? -20.989 -9.291 -0.757 1.00 88.50 199 THR A O 1
ATOM 1599 N N . VAL A 1 200 ? -19.715 -7.971 0.540 1.00 87.62 200 VAL A N 1
ATOM 1600 C CA . VAL A 1 200 ? -18.802 -9.018 1.013 1.00 87.62 200 VAL A CA 1
ATOM 1601 C C . VAL A 1 200 ? -18.748 -9.020 2.537 1.00 87.62 200 VAL A C 1
ATOM 1603 O O . VAL A 1 200 ? -18.902 -7.977 3.176 1.00 87.62 200 VAL A O 1
ATOM 1606 N N . SER A 1 201 ? -18.545 -10.196 3.131 1.00 87.50 201 SER A N 1
ATOM 1607 C CA . SER A 1 201 ? -18.314 -10.317 4.571 1.00 87.50 201 SER A CA 1
ATOM 1608 C C . SER A 1 201 ? -16.909 -9.835 4.943 1.00 87.50 201 SER A C 1
ATOM 1610 O O . SER A 1 201 ? -15.993 -9.841 4.118 1.00 87.50 201 SER A O 1
ATOM 1612 N N . GLN A 1 202 ? -16.709 -9.463 6.208 1.00 84.88 202 GLN A N 1
ATOM 1613 C CA . GLN A 1 202 ? -15.384 -9.104 6.725 1.00 84.88 202 GLN A CA 1
ATOM 1614 C C . GLN A 1 202 ? -14.394 -10.273 6.615 1.00 84.88 202 GLN A C 1
ATOM 1616 O O . GLN A 1 202 ? -13.238 -10.063 6.255 1.00 84.88 202 GLN A O 1
ATOM 1621 N N . LEU A 1 203 ? -14.866 -11.511 6.813 1.00 85.25 203 LEU A N 1
ATOM 1622 C CA . LEU A 1 203 ? -14.070 -12.716 6.578 1.00 85.25 203 LEU A CA 1
ATOM 1623 C C . LEU A 1 203 ? -13.586 -12.794 5.122 1.00 85.25 203 LEU A C 1
ATOM 1625 O O . LEU A 1 203 ? -12.404 -13.021 4.883 1.00 85.25 203 LEU A O 1
ATOM 1629 N N . ALA A 1 204 ? -14.465 -12.533 4.147 1.00 89.19 204 ALA A N 1
ATOM 1630 C CA . ALA A 1 204 ? -14.088 -12.521 2.736 1.00 89.19 204 ALA A CA 1
ATOM 1631 C C . ALA A 1 204 ? -13.080 -11.405 2.407 1.00 89.19 204 ALA A C 1
ATOM 1633 O O . ALA A 1 204 ? -12.196 -11.617 1.576 1.00 89.19 204 ALA A O 1
ATOM 1634 N N . VAL A 1 205 ? -13.176 -10.236 3.053 1.00 90.62 205 VAL A N 1
ATOM 1635 C CA . VAL A 1 205 ? -12.165 -9.164 2.946 1.00 90.62 205 VAL A CA 1
ATOM 1636 C C . VAL A 1 205 ? -10.818 -9.645 3.493 1.00 90.62 205 VAL A C 1
ATOM 1638 O O . VAL A 1 205 ? -9.808 -9.536 2.798 1.00 90.62 205 VAL A O 1
ATOM 1641 N N . GLY A 1 206 ? -10.805 -10.239 4.690 1.00 90.44 206 GLY A N 1
ATOM 1642 C CA . GLY A 1 206 ? -9.602 -10.795 5.313 1.00 90.44 206 GLY A CA 1
ATOM 1643 C C . GLY A 1 206 ? -8.938 -11.871 4.451 1.00 90.44 206 GLY A C 1
ATOM 1644 O O . GLY A 1 206 ? -7.754 -11.766 4.140 1.00 90.44 206 GLY A O 1
ATOM 1645 N N . SER A 1 207 ? -9.699 -12.858 3.967 1.00 89.81 207 SER A N 1
ATOM 1646 C CA . SER A 1 207 ? -9.173 -13.910 3.084 1.00 89.81 207 SER A CA 1
ATOM 1647 C C . SER A 1 207 ? -8.613 -13.354 1.774 1.00 89.81 207 SER A C 1
ATOM 1649 O O . SER A 1 207 ? -7.593 -13.835 1.277 1.00 89.81 207 SER A O 1
ATOM 1651 N N . GLN A 1 208 ? -9.254 -12.334 1.194 1.00 93.00 208 GLN A N 1
ATOM 1652 C CA . GLN A 1 208 ? -8.732 -11.687 -0.007 1.00 93.00 208 GLN A CA 1
ATOM 1653 C C . GLN A 1 208 ? -7.422 -10.950 0.261 1.00 93.00 208 GLN A C 1
ATOM 1655 O O . GLN A 1 208 ? -6.520 -11.033 -0.577 1.00 93.00 208 GLN A O 1
ATOM 1660 N N . LEU A 1 209 ? -7.312 -10.284 1.413 1.00 95.50 209 LEU A N 1
ATOM 1661 C CA . LEU A 1 209 ? -6.115 -9.559 1.821 1.00 95.50 209 LEU A CA 1
ATOM 1662 C C . LEU A 1 209 ? -4.951 -10.518 2.071 1.00 95.50 209 LEU A C 1
ATOM 1664 O O . LEU A 1 209 ? -3.869 -10.290 1.538 1.00 95.50 209 LEU A O 1
ATOM 1668 N N . VAL A 1 210 ? -5.190 -11.640 2.759 1.00 93.62 210 VAL A N 1
ATOM 1669 C CA . VAL A 1 210 ? -4.179 -12.692 2.967 1.00 93.62 210 VAL A CA 1
ATOM 1670 C C . VAL A 1 210 ? -3.585 -13.167 1.644 1.00 93.62 210 VAL A C 1
ATOM 1672 O O . VAL A 1 210 ? -2.368 -13.179 1.492 1.00 93.62 210 VAL A O 1
ATOM 1675 N N . ARG A 1 211 ? -4.425 -13.488 0.650 1.00 92.81 211 ARG A N 1
ATOM 1676 C CA . ARG A 1 211 ? -3.947 -13.947 -0.668 1.00 92.81 211 ARG A CA 1
ATOM 1677 C C . ARG A 1 211 ? -3.056 -12.917 -1.368 1.00 92.81 211 ARG A C 1
ATOM 1679 O O . ARG A 1 211 ? -2.096 -13.287 -2.030 1.00 92.81 211 ARG A O 1
ATOM 1686 N N . ARG A 1 212 ? -3.372 -11.626 -1.239 1.00 97.00 212 ARG A N 1
ATOM 1687 C CA . ARG A 1 212 ? -2.654 -10.543 -1.935 1.00 97.00 212 ARG A CA 1
ATOM 1688 C C . ARG A 1 212 ? -1.342 -10.233 -1.235 1.00 97.00 212 ARG A C 1
ATOM 1690 O O . ARG A 1 212 ? -0.321 -10.115 -1.897 1.00 97.00 212 ARG A O 1
ATOM 1697 N N . LEU A 1 213 ? -1.353 -10.207 0.095 1.00 96.31 213 LEU A N 1
ATOM 1698 C CA . LEU A 1 213 ? -0.144 -10.085 0.904 1.00 96.31 213 LEU A CA 1
ATOM 1699 C C . LEU A 1 213 ? 0.802 -11.272 0.697 1.00 96.31 213 LEU A C 1
ATOM 1701 O O . LEU A 1 213 ? 2.006 -11.063 0.618 1.00 96.31 213 LEU A O 1
ATOM 1705 N N . HIS A 1 214 ? 0.279 -12.493 0.543 1.00 93.25 214 HIS A N 1
ATOM 1706 C CA . HIS A 1 214 ? 1.094 -13.658 0.184 1.00 93.25 214 HIS A CA 1
ATOM 1707 C C . HIS A 1 214 ? 1.738 -13.494 -1.196 1.00 93.25 214 HIS A C 1
ATOM 1709 O O . HIS A 1 214 ? 2.944 -13.675 -1.319 1.00 93.25 214 HIS A O 1
ATOM 1715 N N . ALA A 1 215 ? 0.978 -13.070 -2.209 1.00 94.88 215 ALA A N 1
ATOM 1716 C CA . ALA A 1 215 ? 1.523 -12.822 -3.545 1.00 94.88 215 ALA A CA 1
ATOM 1717 C C . ALA A 1 215 ? 2.599 -11.715 -3.549 1.00 94.88 215 ALA A C 1
ATOM 1719 O O . ALA A 1 215 ? 3.657 -11.887 -4.149 1.00 94.88 215 ALA A O 1
ATOM 1720 N N . ILE A 1 216 ? 2.370 -10.616 -2.820 1.00 97.19 216 ILE A N 1
ATOM 1721 C CA . ILE A 1 216 ? 3.353 -9.535 -2.630 1.00 97.19 216 ILE A CA 1
ATOM 1722 C C . ILE A 1 216 ? 4.606 -10.058 -1.926 1.00 97.19 216 ILE A C 1
ATOM 1724 O O . ILE A 1 216 ? 5.720 -9.732 -2.324 1.00 97.19 216 ILE A O 1
ATOM 1728 N N . PHE A 1 217 ? 4.438 -10.872 -0.884 1.00 95.56 217 PHE A N 1
ATOM 1729 C CA . PHE A 1 217 ? 5.549 -11.475 -0.158 1.00 95.56 217 PHE A CA 1
ATOM 1730 C C . PHE A 1 217 ? 6.406 -12.364 -1.073 1.00 95.56 217 PHE A C 1
ATOM 1732 O O . PHE A 1 217 ? 7.632 -12.251 -1.048 1.00 95.56 217 PHE A O 1
ATOM 1739 N N . LEU A 1 218 ? 5.782 -13.209 -1.902 1.00 93.62 218 LEU A N 1
ATOM 1740 C CA . LEU A 1 218 ? 6.492 -14.062 -2.860 1.00 93.62 218 LEU A CA 1
ATOM 1741 C C . LEU A 1 218 ? 7.264 -13.231 -3.893 1.00 93.62 218 LEU A C 1
ATOM 1743 O O . LEU A 1 218 ? 8.453 -13.471 -4.092 1.00 93.62 218 LEU A O 1
ATOM 1747 N N . ASP A 1 219 ? 6.634 -12.209 -4.479 1.00 96.44 219 ASP A N 1
ATOM 1748 C CA . ASP A 1 219 ? 7.302 -11.295 -5.413 1.00 96.44 219 ASP A CA 1
ATOM 1749 C C . ASP A 1 219 ? 8.489 -10.573 -4.759 1.00 96.44 219 ASP A C 1
ATOM 1751 O O . ASP A 1 219 ? 9.599 -10.593 -5.285 1.00 96.44 219 ASP A O 1
ATOM 1755 N N . LEU A 1 220 ? 8.302 -9.976 -3.581 1.00 95.69 220 LEU A N 1
ATOM 1756 C CA . LEU A 1 220 ? 9.387 -9.282 -2.884 1.00 95.69 220 LEU A CA 1
ATOM 1757 C C . LEU A 1 220 ? 10.535 -10.220 -2.512 1.00 95.69 220 LEU A C 1
ATOM 1759 O O . LEU A 1 220 ? 11.688 -9.796 -2.532 1.00 95.69 220 LEU A O 1
ATOM 1763 N N . THR A 1 221 ? 10.236 -11.481 -2.204 1.00 92.62 221 THR A N 1
ATOM 1764 C CA . THR A 1 221 ? 11.257 -12.500 -1.937 1.00 92.62 221 THR A CA 1
ATOM 1765 C C . THR A 1 221 ? 12.035 -12.852 -3.209 1.00 92.62 221 THR A C 1
ATOM 1767 O O . THR A 1 221 ? 13.255 -12.990 -3.158 1.00 92.62 221 THR A O 1
ATOM 1770 N N . ALA A 1 222 ? 11.359 -12.956 -4.357 1.00 93.62 222 ALA A N 1
ATOM 1771 C CA . ALA A 1 222 ? 11.981 -13.306 -5.636 1.00 93.62 222 ALA A CA 1
ATOM 1772 C C . ALA A 1 222 ? 12.791 -12.157 -6.260 1.00 93.62 222 ALA A C 1
ATOM 1774 O O . ALA A 1 222 ? 13.906 -12.367 -6.756 1.00 93.62 222 ALA A O 1
ATOM 1775 N N . ASN A 1 223 ? 12.214 -10.954 -6.231 1.00 95.31 223 ASN A N 1
ATOM 1776 C CA . ASN A 1 223 ? 12.609 -9.814 -7.057 1.00 95.31 223 ASN A CA 1
ATOM 1777 C C . ASN A 1 223 ? 13.076 -8.596 -6.242 1.00 95.31 223 ASN A C 1
ATOM 1779 O O . ASN A 1 223 ? 13.679 -7.682 -6.802 1.00 95.31 223 ASN A O 1
ATOM 1783 N N . GLY A 1 224 ? 12.804 -8.546 -4.933 1.00 95.81 224 GLY A N 1
ATOM 1784 C CA . GLY A 1 224 ? 13.049 -7.364 -4.100 1.00 95.81 224 GLY A CA 1
ATOM 1785 C C . GLY A 1 224 ? 12.165 -6.165 -4.473 1.00 95.81 224 GLY A C 1
ATOM 1786 O O . GLY A 1 224 ? 11.425 -6.184 -5.455 1.00 95.81 224 GLY A O 1
ATOM 1787 N N . LEU A 1 225 ? 12.225 -5.077 -3.696 1.00 96.69 225 LEU A N 1
ATOM 1788 C CA . LEU A 1 225 ? 11.442 -3.870 -4.007 1.00 96.69 225 LEU A CA 1
ATOM 1789 C C . LEU A 1 225 ? 11.939 -3.168 -5.284 1.00 96.69 225 LEU A C 1
ATOM 1791 O O . LEU A 1 225 ? 11.124 -2.730 -6.090 1.00 96.69 225 LEU A O 1
ATOM 1795 N N . TYR A 1 226 ? 13.255 -3.114 -5.494 1.00 96.56 226 TYR A N 1
ATOM 1796 C CA . TYR A 1 226 ? 13.886 -2.560 -6.697 1.00 96.56 226 TYR A CA 1
ATOM 1797 C C . TYR A 1 226 ? 14.712 -3.664 -7.369 1.00 96.56 226 TYR A C 1
ATOM 1799 O O . TYR A 1 226 ? 15.854 -3.883 -6.958 1.00 96.56 226 TYR A O 1
ATOM 1807 N N . PRO A 1 227 ? 14.149 -4.387 -8.352 1.00 95.44 227 PRO A N 1
ATOM 1808 C CA . PRO A 1 227 ? 14.844 -5.503 -8.981 1.00 95.44 227 PRO A CA 1
ATOM 1809 C C . PRO A 1 227 ? 16.096 -5.050 -9.738 1.00 95.44 227 PRO A C 1
ATOM 1811 O O . PRO A 1 227 ? 16.104 -3.984 -10.356 1.00 95.44 227 PRO A O 1
ATOM 1814 N N . SER A 1 228 ? 17.152 -5.867 -9.731 1.00 93.81 228 SER A N 1
ATOM 1815 C CA . SER A 1 228 ? 18.432 -5.535 -10.382 1.00 93.81 228 SER A CA 1
ATOM 1816 C C . SER A 1 228 ? 18.332 -5.422 -11.906 1.00 93.81 228 SER A C 1
ATOM 1818 O O . SER A 1 228 ? 19.078 -4.654 -12.504 1.00 93.81 228 SER A O 1
ATOM 1820 N N . PHE A 1 229 ? 17.399 -6.148 -12.526 1.00 93.00 229 PHE A N 1
ATOM 1821 C CA . PHE A 1 229 ? 17.130 -6.103 -13.967 1.00 93.00 229 PHE A CA 1
ATOM 1822 C C . PHE A 1 229 ? 16.325 -4.865 -14.402 1.00 93.00 229 PHE A C 1
ATOM 1824 O O . PHE A 1 229 ? 16.254 -4.568 -15.589 1.00 93.00 229 PHE A O 1
ATOM 1831 N N . ALA A 1 230 ? 15.719 -4.135 -13.460 1.00 94.19 230 ALA A N 1
ATOM 1832 C CA . ALA A 1 230 ? 14.942 -2.925 -13.724 1.00 94.19 230 ALA A CA 1
ATOM 1833 C C . ALA A 1 230 ? 15.078 -1.924 -12.556 1.00 94.19 230 ALA A C 1
ATOM 1835 O O . ALA A 1 230 ? 14.103 -1.637 -11.849 1.00 94.19 230 ALA A O 1
ATOM 1836 N N . PRO A 1 231 ? 16.291 -1.399 -12.303 1.00 93.50 231 PRO A N 1
ATOM 1837 C CA . PRO A 1 231 ? 16.553 -0.575 -11.133 1.00 93.50 231 PRO A CA 1
ATOM 1838 C C . PRO A 1 231 ? 15.854 0.784 -11.257 1.00 93.50 231 PRO A C 1
ATOM 1840 O O . PRO A 1 231 ? 16.027 1.486 -12.247 1.00 93.50 231 PRO A O 1
ATOM 1843 N N . SER A 1 232 ? 15.119 1.206 -10.223 1.00 94.38 232 SER A N 1
ATOM 1844 C CA . SER A 1 232 ? 14.438 2.519 -10.200 1.00 94.38 232 SER A CA 1
ATOM 1845 C C . SER A 1 232 ? 14.690 3.347 -8.936 1.00 94.38 232 SER A C 1
ATOM 1847 O O . SER A 1 232 ? 14.235 4.485 -8.839 1.00 94.38 232 SER A O 1
ATOM 1849 N N . ALA A 1 233 ? 15.450 2.825 -7.965 1.00 92.19 233 ALA A N 1
ATOM 1850 C CA . ALA A 1 233 ? 15.758 3.537 -6.719 1.00 92.19 233 ALA A CA 1
ATOM 1851 C C . ALA A 1 233 ? 16.480 4.881 -6.966 1.00 92.19 233 ALA A C 1
ATOM 1853 O O . ALA A 1 233 ? 16.295 5.861 -6.239 1.00 92.19 233 ALA A O 1
ATOM 1854 N N . HIS A 1 234 ? 17.275 4.956 -8.035 1.00 91.12 234 HIS A N 1
ATOM 1855 C CA . HIS A 1 234 ? 17.982 6.168 -8.447 1.00 91.12 234 HIS A CA 1
ATOM 1856 C C . HIS A 1 234 ? 17.042 7.273 -8.974 1.00 91.12 234 HIS A C 1
ATOM 1858 O O . HIS A 1 234 ? 17.415 8.445 -8.939 1.00 91.12 234 HIS A O 1
ATOM 1864 N N . GLU A 1 235 ? 15.813 6.936 -9.373 1.00 93.44 235 GLU A N 1
ATOM 1865 C CA . GLU A 1 235 ? 14.801 7.890 -9.851 1.00 93.44 235 GLU A CA 1
ATOM 1866 C C . GLU A 1 235 ? 14.000 8.535 -8.708 1.00 93.44 235 GLU A C 1
ATOM 1868 O O . GLU A 1 235 ? 13.189 9.432 -8.937 1.00 93.44 235 GLU A O 1
ATOM 1873 N N . GLU A 1 236 ? 14.180 8.064 -7.472 1.00 93.44 236 GLU A N 1
ATOM 1874 C CA . GLU A 1 236 ? 13.391 8.539 -6.342 1.00 93.44 236 GLU A CA 1
ATOM 1875 C C . GLU A 1 236 ? 13.735 9.979 -5.934 1.00 93.44 236 GLU A C 1
ATOM 1877 O O . GLU A 1 236 ? 14.908 10.307 -5.733 1.00 93.44 236 GLU A O 1
ATOM 1882 N N . PRO A 1 237 ? 12.730 10.847 -5.740 1.00 93.88 237 PRO A N 1
ATOM 1883 C CA . PRO A 1 237 ? 12.959 12.204 -5.270 1.00 93.88 237 PRO A CA 1
ATOM 1884 C C . PRO A 1 237 ? 13.384 12.221 -3.792 1.00 93.88 237 PRO A C 1
ATOM 1886 O O . PRO A 1 237 ? 13.129 11.259 -3.058 1.00 93.88 237 PRO A O 1
ATOM 1889 N N . PRO A 1 238 ? 13.962 13.337 -3.301 1.00 94.69 238 PRO A N 1
ATOM 1890 C CA . PRO A 1 238 ? 14.406 13.474 -1.910 1.00 94.69 238 PRO A CA 1
ATOM 1891 C C . PRO A 1 238 ? 13.340 13.107 -0.866 1.00 94.69 238 PRO A C 1
ATOM 1893 O O . PRO A 1 238 ? 13.658 12.480 0.143 1.00 94.69 238 PRO A O 1
ATOM 1896 N N . ARG A 1 239 ? 12.059 13.407 -1.138 1.00 93.19 239 ARG A N 1
ATOM 1897 C CA . ARG A 1 239 ? 10.921 13.051 -0.267 1.00 93.19 239 ARG A CA 1
ATOM 1898 C C . ARG A 1 239 ? 10.796 11.546 -0.015 1.00 93.19 239 ARG A C 1
ATOM 1900 O O . ARG A 1 239 ? 10.339 11.156 1.053 1.00 93.19 239 ARG A O 1
ATOM 1907 N N . LEU A 1 240 ? 11.218 10.701 -0.956 1.00 96.00 240 LEU A N 1
ATOM 1908 C CA . LEU A 1 240 ? 11.201 9.243 -0.804 1.00 96.00 240 LEU A CA 1
ATOM 1909 C C . LEU A 1 240 ? 12.516 8.673 -0.253 1.00 96.00 240 LEU A C 1
ATOM 1911 O O . LEU A 1 240 ? 12.610 7.465 -0.045 1.00 96.00 240 LEU A O 1
ATOM 1915 N N . ARG A 1 241 ? 13.523 9.515 -0.006 1.00 95.94 241 ARG A N 1
ATOM 1916 C CA . ARG A 1 241 ? 14.857 9.112 0.467 1.00 95.94 241 ARG A CA 1
ATOM 1917 C C . ARG A 1 241 ? 15.149 9.534 1.903 1.00 95.94 241 ARG A C 1
ATOM 1919 O O . ARG A 1 241 ? 16.285 9.413 2.355 1.00 95.94 241 ARG A O 1
ATOM 1926 N N . THR A 1 242 ? 14.151 10.024 2.636 1.00 97.19 242 THR A N 1
ATOM 1927 C CA . THR A 1 242 ? 14.350 10.343 4.052 1.00 97.19 242 THR A CA 1
ATOM 1928 C C . THR A 1 242 ? 14.717 9.073 4.830 1.00 97.19 242 THR A C 1
ATOM 1930 O O . THR A 1 242 ? 14.249 7.984 4.476 1.00 97.19 242 THR A O 1
ATOM 1933 N N . PRO A 1 243 ? 15.515 9.173 5.911 1.00 97.69 243 PRO A N 1
ATOM 1934 C CA . PRO A 1 243 ? 15.901 8.003 6.699 1.00 97.69 243 PRO A CA 1
ATOM 1935 C C . PRO A 1 243 ? 14.702 7.177 7.170 1.00 97.69 243 PRO A C 1
ATOM 1937 O O . PRO A 1 243 ? 14.764 5.952 7.213 1.00 97.69 243 PRO A O 1
ATOM 1940 N N . GLU A 1 244 ? 13.588 7.837 7.491 1.00 97.06 244 GLU A N 1
ATOM 1941 C CA . GLU A 1 244 ? 12.368 7.147 7.884 1.00 97.06 244 GLU A CA 1
ATOM 1942 C C . GLU A 1 244 ? 11.732 6.360 6.736 1.00 97.06 244 GLU A C 1
ATOM 1944 O O . GLU A 1 244 ? 11.476 5.169 6.907 1.00 97.06 244 GLU A O 1
ATOM 1949 N N . VAL A 1 245 ? 11.531 6.968 5.561 1.00 97.00 245 VAL A N 1
ATOM 1950 C CA . VAL A 1 245 ? 10.970 6.259 4.398 1.00 97.00 245 VAL A CA 1
ATOM 1951 C C . VAL A 1 245 ? 11.870 5.086 3.998 1.00 97.00 245 VAL A C 1
ATOM 1953 O O . VAL A 1 245 ? 11.374 3.994 3.723 1.00 97.00 245 VAL A O 1
ATOM 1956 N N . MET A 1 246 ? 13.193 5.264 4.045 1.00 96.94 246 MET A N 1
ATOM 1957 C CA . MET A 1 246 ? 14.152 4.191 3.767 1.00 96.94 246 MET A CA 1
ATOM 1958 C C . MET A 1 246 ? 14.039 3.036 4.769 1.00 96.94 246 MET A C 1
ATOM 1960 O O . MET A 1 246 ? 14.020 1.876 4.355 1.00 96.94 246 MET A O 1
ATOM 1964 N N . ARG A 1 247 ? 13.868 3.322 6.069 1.00 97.00 247 ARG A N 1
ATOM 1965 C CA . ARG A 1 247 ? 13.573 2.281 7.071 1.00 97.00 247 ARG A CA 1
ATOM 1966 C C . ARG A 1 247 ? 12.261 1.555 6.773 1.00 97.00 247 ARG A C 1
ATOM 1968 O O . ARG A 1 247 ? 12.207 0.337 6.913 1.00 97.00 247 ARG A O 1
ATOM 1975 N N . ARG A 1 248 ? 11.214 2.265 6.332 1.00 96.00 248 ARG A N 1
ATOM 1976 C CA . ARG A 1 248 ? 9.941 1.629 5.942 1.00 96.00 248 ARG A CA 1
ATOM 1977 C C . ARG A 1 248 ? 10.112 0.691 4.754 1.00 96.00 248 ARG A C 1
ATOM 1979 O O . ARG A 1 248 ? 9.594 -0.416 4.796 1.00 96.00 248 ARG A O 1
ATOM 1986 N N . LYS A 1 249 ? 10.863 1.103 3.731 1.0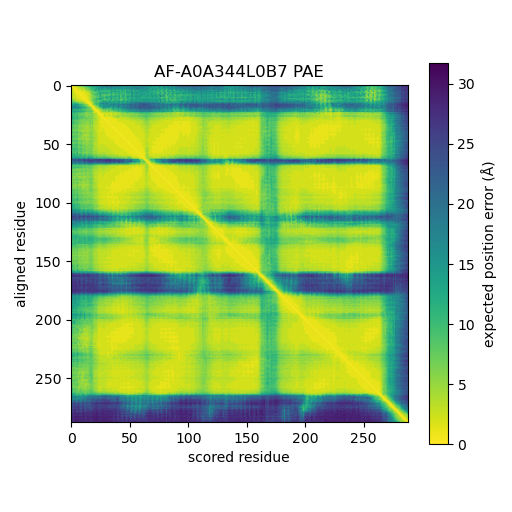0 96.38 249 LYS A N 1
ATOM 1987 C CA . LYS A 1 249 ? 11.172 0.262 2.564 1.00 96.38 249 LYS A CA 1
ATOM 1988 C C . LYS A 1 249 ? 11.933 -0.999 2.958 1.00 96.38 249 LYS A C 1
ATOM 1990 O O . LYS A 1 249 ? 11.572 -2.081 2.511 1.00 96.38 249 LYS A O 1
ATOM 1995 N N . ALA A 1 250 ? 12.941 -0.863 3.819 1.00 95.75 250 ALA A N 1
ATOM 1996 C CA . ALA A 1 250 ? 13.701 -2.004 4.323 1.00 95.75 250 ALA A CA 1
ATOM 1997 C C . ALA A 1 250 ? 12.819 -2.979 5.126 1.00 95.75 250 ALA A C 1
ATOM 1999 O O . ALA A 1 250 ? 12.959 -4.188 4.986 1.00 95.75 250 ALA A O 1
ATOM 2000 N N . GLY A 1 251 ? 11.870 -2.459 5.912 1.00 95.44 251 GLY A N 1
ATOM 2001 C CA . GLY A 1 251 ? 10.920 -3.249 6.703 1.00 95.44 251 GLY A CA 1
ATOM 2002 C C . GLY A 1 251 ? 9.623 -3.634 5.980 1.00 95.44 251 GLY A C 1
ATOM 2003 O O . GLY A 1 251 ? 8.656 -4.004 6.647 1.00 95.44 251 GLY A O 1
ATOM 2004 N N . LEU A 1 252 ? 9.547 -3.517 4.648 1.00 96.69 252 LEU A N 1
ATOM 2005 C CA . LEU A 1 252 ? 8.303 -3.747 3.902 1.00 96.69 252 LEU A CA 1
ATOM 2006 C C . LEU A 1 252 ? 7.794 -5.181 4.104 1.00 96.69 252 LEU A C 1
ATOM 2008 O O . LEU A 1 252 ? 6.640 -5.377 4.488 1.00 96.69 252 LEU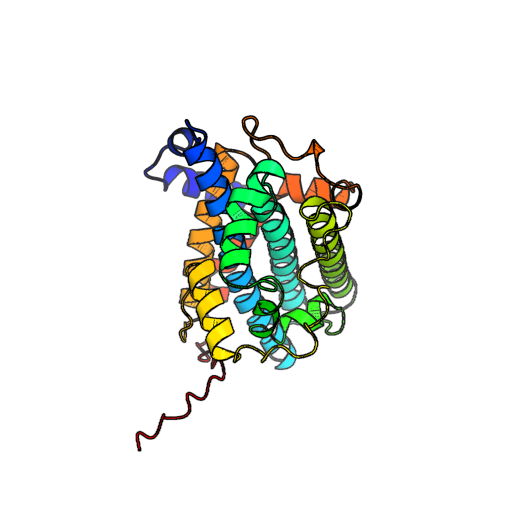 A O 1
ATOM 2012 N N . THR A 1 253 ? 8.662 -6.173 3.903 1.00 95.12 253 THR A N 1
ATOM 2013 C CA . THR A 1 253 ? 8.328 -7.595 4.072 1.00 95.12 253 THR A CA 1
ATOM 2014 C C . THR A 1 253 ? 7.851 -7.898 5.492 1.00 95.12 253 THR A C 1
ATOM 2016 O O . THR A 1 253 ? 6.865 -8.610 5.671 1.00 95.12 253 THR A O 1
ATOM 2019 N N . ASP A 1 254 ? 8.487 -7.309 6.504 1.00 93.88 254 ASP A N 1
ATOM 2020 C CA . ASP A 1 254 ? 8.093 -7.514 7.900 1.00 93.88 254 ASP A CA 1
ATOM 2021 C C . ASP A 1 254 ? 6.726 -6.891 8.197 1.00 93.88 254 ASP A C 1
ATOM 2023 O O . ASP A 1 254 ? 5.906 -7.507 8.872 1.00 93.88 254 ASP A O 1
ATOM 2027 N N . CYS A 1 255 ? 6.422 -5.721 7.628 1.00 95.94 255 CYS A N 1
ATOM 2028 C CA . CYS A 1 255 ? 5.094 -5.123 7.754 1.00 95.94 255 CYS A CA 1
ATOM 2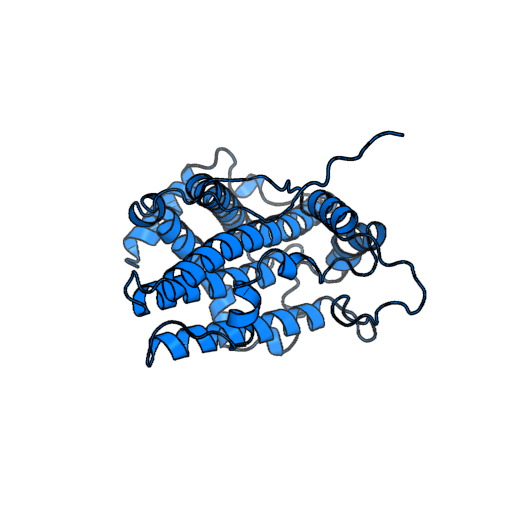029 C C . CYS A 1 255 ? 4.013 -5.953 7.041 1.00 95.94 255 CYS A C 1
ATOM 2031 O O . CYS A 1 255 ? 2.907 -6.092 7.559 1.00 95.94 255 CYS A O 1
ATOM 2033 N N . VAL A 1 256 ? 4.322 -6.561 5.890 1.00 95.25 256 VAL A N 1
ATOM 2034 C CA . VAL A 1 256 ? 3.410 -7.504 5.215 1.00 95.25 256 VAL A CA 1
ATOM 2035 C C . VAL A 1 256 ? 3.089 -8.692 6.123 1.00 95.25 256 VAL A C 1
ATOM 2037 O O . VAL A 1 256 ? 1.919 -9.045 6.276 1.00 95.25 256 VAL A O 1
ATOM 2040 N N . LEU A 1 257 ? 4.101 -9.271 6.774 1.00 92.44 257 LEU A N 1
ATOM 2041 C CA . LEU A 1 257 ? 3.921 -10.354 7.747 1.00 92.44 257 LEU A CA 1
ATOM 2042 C C . LEU A 1 257 ? 3.150 -9.884 8.991 1.00 92.44 257 LEU A C 1
ATOM 2044 O O . LEU A 1 257 ? 2.315 -10.622 9.519 1.00 92.44 257 LEU A O 1
ATOM 2048 N N . GLU A 1 258 ? 3.368 -8.639 9.419 1.00 94.56 258 GLU A N 1
ATOM 2049 C CA . GLU A 1 258 ? 2.644 -8.025 10.530 1.00 94.56 258 GLU A CA 1
ATOM 2050 C C . GLU A 1 258 ? 1.140 -7.924 10.242 1.00 94.56 258 GLU A C 1
ATOM 2052 O O . GLU A 1 258 ? 0.314 -8.391 11.034 1.00 94.56 258 GLU A O 1
ATOM 2057 N N . ILE A 1 259 ? 0.782 -7.408 9.062 1.00 95.19 259 ILE A N 1
ATOM 2058 C CA . ILE A 1 259 ? -0.609 -7.319 8.605 1.00 95.19 259 ILE A CA 1
ATOM 2059 C C . ILE A 1 259 ? -1.203 -8.720 8.432 1.00 95.19 259 ILE A C 1
ATOM 2061 O O . ILE A 1 259 ? -2.338 -8.946 8.848 1.00 95.19 259 ILE A O 1
ATOM 2065 N N . LEU A 1 260 ? -0.452 -9.678 7.876 1.00 91.94 260 LEU A N 1
ATOM 2066 C CA . LEU A 1 260 ? -0.901 -11.067 7.732 1.00 91.94 260 LEU A CA 1
ATOM 2067 C C . LEU A 1 260 ? -1.278 -11.693 9.075 1.00 91.94 260 LEU A C 1
ATOM 2069 O O . LEU A 1 260 ? -2.338 -12.313 9.185 1.00 91.94 260 LEU A O 1
ATOM 2073 N N . SER A 1 261 ? -0.455 -11.508 10.108 1.00 89.44 261 SER A N 1
ATOM 2074 C CA . SER A 1 261 ? -0.783 -11.994 11.449 1.00 89.44 261 SER A CA 1
ATOM 2075 C C . SER A 1 261 ? -2.007 -11.288 12.028 1.00 89.44 261 SER A C 1
ATOM 2077 O O . SER A 1 261 ? -2.827 -11.945 12.667 1.00 89.44 261 SER A O 1
ATOM 2079 N N . PHE A 1 262 ? -2.137 -9.974 11.818 1.00 90.19 262 PHE A N 1
ATOM 2080 C CA . PHE A 1 262 ? -3.286 -9.195 12.286 1.00 90.19 262 PHE A CA 1
ATOM 2081 C C . PHE A 1 262 ? -4.605 -9.711 11.688 1.00 90.19 262 PHE A C 1
ATOM 2083 O O . PHE A 1 262 ? -5.569 -9.961 12.412 1.00 90.19 262 PHE A O 1
ATOM 2090 N N . VAL A 1 263 ? -4.647 -9.949 10.375 1.00 89.31 263 VAL A N 1
ATOM 2091 C CA . VAL A 1 263 ? -5.878 -10.392 9.693 1.00 89.31 263 VAL A CA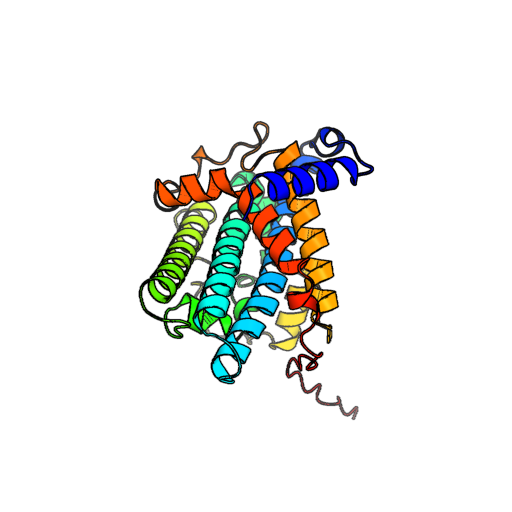 1
ATOM 2092 C C . VAL A 1 263 ? -6.180 -11.876 9.889 1.00 89.31 263 VAL A C 1
ATOM 2094 O O . VAL A 1 263 ? -7.324 -12.299 9.732 1.00 89.31 263 VAL A O 1
ATOM 2097 N N . SER A 1 264 ? -5.168 -12.670 10.242 1.00 82.06 264 SER A N 1
ATOM 2098 C CA . SER A 1 264 ? -5.319 -14.102 10.530 1.00 82.06 264 SER A CA 1
ATOM 2099 C C . SER A 1 264 ? -5.677 -14.379 11.994 1.00 82.06 264 SER A C 1
ATOM 2101 O O . SER A 1 264 ? -5.937 -15.528 12.346 1.00 82.06 264 SER A O 1
ATOM 2103 N N . ALA A 1 265 ? -5.679 -13.361 12.861 1.00 77.81 265 ALA A N 1
ATOM 2104 C CA . ALA A 1 265 ? -6.031 -13.526 14.264 1.00 77.81 265 ALA A CA 1
ATOM 2105 C C . ALA A 1 265 ? -7.534 -13.858 14.429 1.00 77.81 265 ALA A C 1
ATOM 2107 O O . ALA A 1 265 ? -8.370 -13.229 13.774 1.00 77.81 265 ALA A O 1
ATOM 2108 N N . PRO A 1 266 ? -7.908 -14.789 15.333 1.00 59.50 266 PRO A N 1
ATOM 2109 C CA . PRO A 1 266 ? -9.305 -15.189 15.546 1.00 59.50 266 PRO A CA 1
ATOM 2110 C C . PRO A 1 266 ? -10.237 -14.026 15.920 1.00 59.50 266 PRO A C 1
ATOM 2112 O O . PRO A 1 266 ? -11.384 -13.989 15.482 1.00 59.50 266 PRO A O 1
ATOM 2115 N N . ALA A 1 267 ? -9.737 -13.041 16.677 1.00 55.09 267 ALA A N 1
ATOM 2116 C CA . ALA A 1 267 ? -10.504 -11.864 17.098 1.00 55.09 267 ALA A CA 1
ATOM 2117 C C . ALA A 1 267 ? -10.980 -11.009 15.908 1.00 55.09 267 ALA A C 1
ATOM 2119 O O . ALA A 1 267 ? -12.120 -10.552 15.881 1.00 55.09 267 ALA A O 1
ATOM 2120 N N . THR A 1 268 ? -10.158 -10.890 14.863 1.00 54.16 268 THR A N 1
ATOM 2121 C CA . THR A 1 268 ? -10.481 -10.149 13.634 1.00 54.16 268 THR A CA 1
ATOM 2122 C C . THR A 1 268 ? -11.575 -10.847 12.805 1.00 54.16 268 THR A C 1
ATOM 2124 O O . THR A 1 268 ? -12.225 -10.212 11.972 1.00 54.16 268 THR A O 1
ATOM 2127 N N . GLN A 1 269 ? -11.813 -12.144 13.046 1.00 49.88 269 GLN A N 1
ATOM 2128 C CA . GLN A 1 269 ? -12.849 -12.957 12.393 1.00 49.88 269 GLN A CA 1
ATOM 2129 C C . GLN A 1 269 ? -14.167 -13.013 13.187 1.00 49.88 269 GLN A C 1
ATOM 2131 O O . GLN A 1 269 ? -15.191 -13.400 12.626 1.00 49.88 269 GLN A O 1
ATOM 2136 N N . ALA A 1 270 ? -14.156 -12.620 14.466 1.00 39.25 270 ALA A N 1
ATOM 2137 C CA . ALA A 1 270 ? -15.278 -12.786 15.393 1.00 39.25 270 ALA A CA 1
ATOM 2138 C C . ALA A 1 270 ? -16.265 -11.604 15.431 1.00 39.25 270 ALA A C 1
ATOM 2140 O O . ALA A 1 270 ? -17.313 -11.712 16.070 1.00 39.25 270 ALA A O 1
ATOM 2141 N N . HIS A 1 271 ? -15.986 -10.485 14.751 1.00 43.75 271 HIS A N 1
ATOM 2142 C CA . HIS A 1 271 ? -16.946 -9.381 14.706 1.00 43.75 271 HIS A CA 1
ATOM 2143 C C . HIS A 1 271 ? -18.187 -9.789 13.893 1.00 43.75 271 HIS A C 1
ATOM 2145 O O . HIS A 1 271 ? -18.063 -10.144 12.714 1.00 43.75 271 HIS A O 1
ATOM 2151 N N . PRO A 1 272 ? -19.396 -9.755 14.493 1.00 38.25 272 PRO A N 1
ATOM 2152 C CA . PRO A 1 272 ? -20.606 -10.181 13.817 1.00 38.25 272 PRO A CA 1
ATOM 2153 C C . PRO A 1 272 ? -20.801 -9.354 12.553 1.00 38.25 272 PRO A C 1
ATOM 2155 O O . PRO A 1 272 ? -20.684 -8.127 12.550 1.00 38.25 272 PRO A O 1
ATOM 2158 N N . SER A 1 273 ? -21.089 -10.075 11.474 1.00 39.31 273 SER A N 1
ATOM 2159 C CA . SER A 1 273 ? -21.243 -9.569 10.117 1.00 39.31 273 SER A CA 1
ATOM 2160 C C . SER A 1 273 ? -22.345 -8.514 10.050 1.00 39.31 273 SER A C 1
ATOM 2162 O O . SER A 1 273 ? -23.489 -8.803 9.709 1.00 39.31 273 SER A O 1
ATOM 2164 N N . ARG A 1 274 ? -22.018 -7.256 10.340 1.00 45.69 274 ARG A N 1
ATOM 2165 C CA . ARG A 1 274 ? -22.851 -6.139 9.917 1.00 45.69 274 ARG A CA 1
ATOM 2166 C C . ARG A 1 274 ? -22.568 -5.976 8.434 1.00 45.69 274 ARG A C 1
ATOM 2168 O O . ARG A 1 274 ? -21.519 -5.464 8.057 1.00 45.69 274 ARG A O 1
ATOM 2175 N N . THR A 1 275 ? -23.469 -6.493 7.598 1.00 42.62 275 THR A N 1
ATOM 2176 C CA . THR A 1 275 ? -23.426 -6.332 6.140 1.00 42.62 275 THR A CA 1
ATOM 2177 C C . THR A 1 275 ? -23.027 -4.901 5.807 1.00 42.62 275 THR A C 1
ATOM 2179 O O . THR A 1 275 ? -23.762 -3.958 6.118 1.00 42.62 275 THR A O 1
ATOM 2182 N N . LEU A 1 276 ? -21.848 -4.741 5.206 1.00 45.25 276 LEU A N 1
ATOM 2183 C CA . LEU A 1 276 ? -21.379 -3.461 4.703 1.00 45.25 276 LEU A CA 1
ATOM 2184 C C . LEU A 1 276 ? -22.283 -3.089 3.528 1.00 45.25 276 LEU A C 1
ATOM 2186 O O . LEU A 1 276 ? -22.061 -3.504 2.393 1.00 45.25 276 LEU A O 1
ATOM 2190 N N . ARG A 1 277 ? -23.355 -2.340 3.811 1.00 35.97 277 ARG A N 1
ATOM 2191 C CA . ARG A 1 277 ? -24.129 -1.659 2.774 1.00 35.97 277 ARG A CA 1
ATOM 2192 C C . ARG A 1 277 ? -23.235 -0.572 2.195 1.00 35.97 277 ARG A C 1
ATOM 2194 O O . ARG A 1 277 ? -23.149 0.528 2.735 1.00 35.97 277 ARG A O 1
ATOM 2201 N N . THR A 1 278 ? -22.594 -0.862 1.072 1.00 39.66 278 THR A N 1
ATOM 2202 C CA . THR A 1 278 ? -22.249 0.199 0.135 1.00 39.66 278 THR A CA 1
ATOM 2203 C C . THR A 1 278 ? -23.581 0.742 -0.377 1.00 39.66 278 THR A C 1
ATOM 2205 O O . THR A 1 278 ? -24.376 0.028 -0.984 1.00 39.66 278 THR A O 1
ATOM 2208 N N . SER A 1 279 ? -23.908 1.982 -0.014 1.00 34.22 279 SER A N 1
ATOM 2209 C CA . SER A 1 279 ? -25.119 2.635 -0.502 1.00 34.22 279 SER A CA 1
ATOM 2210 C C . SER A 1 279 ? -24.968 2.866 -2.006 1.00 34.22 279 SER A C 1
ATOM 2212 O O . SER A 1 279 ? -24.404 3.866 -2.438 1.00 34.22 279 SER A O 1
ATOM 2214 N N . SER A 1 280 ? -25.430 1.904 -2.799 1.00 36.09 280 SER A N 1
ATOM 2215 C CA . SER A 1 280 ? -25.813 2.111 -4.187 1.00 36.09 280 SER A CA 1
ATOM 2216 C C . SER A 1 280 ? -27.264 1.680 -4.300 1.00 36.09 280 SER A C 1
ATOM 2218 O O . SER A 1 280 ? -27.597 0.499 -4.395 1.00 36.09 280 SER A O 1
ATOM 2220 N N . THR A 1 281 ? -28.163 2.652 -4.186 1.00 33.56 281 THR A N 1
ATOM 2221 C CA . THR A 1 281 ? -29.558 2.453 -4.556 1.00 33.56 281 THR A CA 1
ATOM 2222 C C . THR A 1 281 ? -29.582 2.385 -6.080 1.00 33.56 281 THR A C 1
ATOM 2224 O O . THR A 1 281 ? -29.653 3.413 -6.749 1.00 33.56 281 THR A O 1
ATOM 2227 N N . MET A 1 282 ? -29.484 1.176 -6.643 1.00 31.80 282 MET A N 1
ATOM 2228 C CA . MET A 1 282 ? -29.817 0.950 -8.049 1.00 31.80 282 MET A CA 1
ATOM 2229 C C . MET A 1 282 ? -31.262 1.403 -8.262 1.00 31.80 282 MET A C 1
ATOM 2231 O O . MET A 1 282 ? -32.221 0.757 -7.832 1.00 31.80 282 MET A O 1
ATOM 2235 N N . ARG A 1 283 ? -31.420 2.563 -8.897 1.00 34.53 283 ARG A N 1
ATOM 2236 C CA . ARG A 1 283 ? -32.707 3.057 -9.368 1.00 34.53 283 ARG A CA 1
ATOM 2237 C C . ARG A 1 283 ? -33.133 2.126 -10.500 1.00 34.53 283 ARG A C 1
ATOM 2239 O O . ARG A 1 283 ? -32.460 2.069 -11.523 1.00 34.53 283 ARG A O 1
ATOM 2246 N N . LYS A 1 284 ? -34.218 1.371 -10.297 1.00 32.66 284 LYS A N 1
ATOM 2247 C CA . LYS A 1 284 ? -34.837 0.546 -11.344 1.00 32.66 284 LYS A CA 1
ATOM 2248 C C . LYS A 1 284 ? -35.033 1.411 -12.594 1.00 32.66 284 LYS A C 1
ATOM 2250 O O . LYS A 1 284 ? -35.791 2.380 -12.549 1.00 32.66 284 LYS A O 1
ATOM 2255 N N . LEU A 1 285 ? -34.340 1.068 -13.678 1.00 33.62 285 LEU A N 1
ATOM 2256 C CA . LEU A 1 285 ? -34.625 1.584 -15.012 1.00 33.62 285 LEU A CA 1
ATOM 2257 C C . LEU A 1 285 ? -36.049 1.145 -15.364 1.00 33.62 285 LEU A C 1
ATOM 2259 O O . LEU A 1 285 ? -36.314 -0.042 -15.540 1.00 33.62 285 LEU A O 1
ATOM 2263 N N . ARG A 1 286 ? -36.981 2.102 -15.382 1.00 32.34 286 ARG A N 1
ATOM 2264 C CA . ARG A 1 286 ? -38.278 1.918 -16.030 1.00 32.34 286 ARG A CA 1
ATOM 2265 C C . ARG A 1 286 ? -38.026 2.005 -17.528 1.00 32.34 286 ARG A C 1
ATOM 2267 O O . ARG A 1 286 ? -37.613 3.051 -18.015 1.00 32.34 286 ARG A O 1
ATOM 2274 N N . THR A 1 287 ? -38.245 0.899 -18.218 1.00 42.41 287 THR A N 1
ATOM 2275 C CA . THR A 1 287 ? -38.436 0.860 -19.664 1.00 42.41 287 THR A CA 1
ATOM 2276 C C . THR A 1 287 ? -39.751 1.557 -19.997 1.00 42.41 287 THR A C 1
ATOM 2278 O O . THR A 1 287 ? -40.805 1.138 -19.513 1.00 42.41 287 THR A O 1
ATOM 2281 N N . THR A 1 288 ? -39.666 2.615 -20.794 1.00 51.47 288 THR A N 1
ATOM 2282 C CA . THR A 1 288 ? -40.753 3.155 -21.617 1.00 51.47 288 THR A CA 1
ATOM 2283 C C . THR A 1 288 ? -40.258 3.171 -23.043 1.00 51.47 288 THR A C 1
ATOM 2285 O O . THR A 1 288 ? -39.114 3.657 -23.210 1.00 51.47 288 THR A O 1
#

Radius of gyration: 19.56 Å; Cα contacts (8 Å, |Δi|>4): 280; chains: 1; bounding box: 59×48×47 Å

pLDDT: mean 81.8, std 18.32, range [31.8, 98.12]

Organism: NCBI:txid1804986

Mean predicted aligned error: 8.68 Å

Solvent-accessible surface area (backbone atoms only — not comparable to full-atom values): 16525 Å² total; per-residue (Å²): 131,64,69,68,60,52,54,50,51,51,52,52,60,61,71,70,44,92,62,57,59,73,76,68,53,63,92,45,74,68,42,47,51,50,50,45,45,48,35,35,38,51,23,51,53,43,41,56,42,41,49,53,52,45,36,48,48,52,54,44,58,74,66,73,78,63,69,41,54,61,49,21,53,53,43,32,54,43,44,45,50,40,41,47,28,53,52,55,30,60,33,50,30,63,84,48,38,46,69,66,49,49,46,59,46,42,73,77,35,79,56,61,84,55,62,70,66,67,82,38,68,67,49,56,40,38,54,68,67,74,49,85,48,45,55,74,70,54,26,49,55,30,52,52,38,25,52,50,30,53,44,44,54,51,23,48,47,61,43,74,35,60,97,88,56,68,50,47,77,66,51,74,78,66,83,89,58,83,76,76,53,69,66,60,51,51,51,56,49,25,66,71,52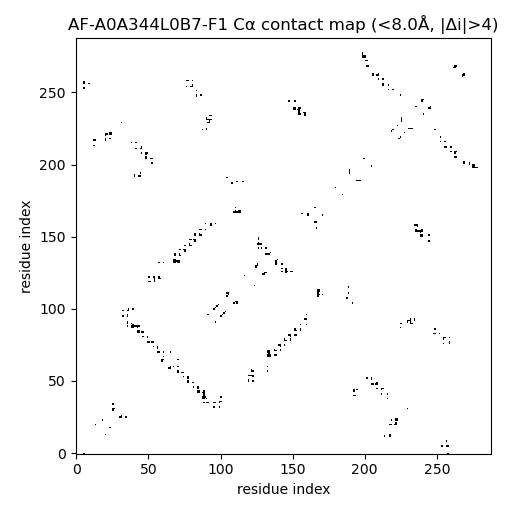,75,51,79,95,71,81,59,52,68,58,58,46,37,55,54,39,45,57,47,46,49,53,52,48,52,47,42,71,46,43,44,79,58,27,87,94,53,67,24,74,87,63,54,37,72,66,52,62,37,74,66,50,45,50,49,62,74,42,41,66,59,50,47,50,51,51,45,53,55,57,67,35,68,72,70,63,63,64,77,78,70,76,58,74,76,90,69,82,79,73,80,81,78,88,127

Secondary structure (DSSP, 8-state):
--HHHHHHHHHHHHHT-SS-GGGGS--SHHHHHHHHHHHHHHHHHHHHHHHHHHHHHHHHHHTT-S-HHHHHHHHHHHHHHHHHHHHHHT-S-HHHIIIIIIHHHHHH-TTGGGSGGGG-TTHHHHHTTSS--S-HHHHHHHHHHHHHHHHHHHHHHHHHS-TT---TTTSPP-TTSPPPPHHHHHHHHHHHHT-------HHHHHHHHHHHHHHHHHHHHHH-SS-TTS--GGG--GGG-SHHHHHHHHTHHHHHHHHHHHHHSHHHH-S-----------------

Sequence (288 aa):
MDPMRIEELRKRLVHASPASVHDLRPDSAEDIDRLFWFRWITAHQTTFLLWQLLGAILRESEAARVEHEELATQARLLVRGYSLMLMYGSSAPRHIYGPVIRMPMARQHVNLTGAWARDYPPVRPLIRGKVTIGSGTVAEALRHECELNEQVHEGIADKVLSSGEVSLLRSPKPKGRQQIPRDTLMWLYDGIFLTSRATVSQLAVGSQLVRRLHAIFLDLTANGLYPSFAPSAHEEPPRLRTPEVMRRKAGLTDCVLEILSFVSAPATQAHPSRTLRTSSTMRKLRTT

Foldseek 3Di:
DPPVLLVVVLVCLQVVDPDHLQNQDDPDPVSVLVLLLLLQLLLVLLLVLLLVVLLVLLVVQVVVPDAQLVSLVSNLLSLLLNLLSLLRSLLFALVSCVPRPVVVLCVLPVLLPADPVVLRVRVVCQLVVNDFTDDDPSRVSSPVSSVLSVLSVVQSQVLNADDPRQRSNRPPDPPPDDDDDPVSSVVSNCVSSVHDDDFDWLLRSLVSSLVSLSVSLSNCVSANSARPVGGHPVSTDPSCVPPVNVVSSVCSNVSSSVVNCVSPDVVSVPDPGPGPPSPDPPDPPDDD

Nearest PDB structures (foldseek):
  7kqu-assembly1_A  TM=8.282E-01  e=3.642E-11  Streptomyces sclerotialus
  7kqs-assembly1_A  TM=8.320E-01  e=4.167E-11  Streptomyces sclerotialus
  7kqr-assembly1_B  TM=8.045E-01  e=1.755E-10  Streptomyces sclerotialus
  8r2s-assembly1_A  TM=8.039E-01  e=1.012E-09  Streptomyces sclerotialus
  8r2s-assembly1_B  TM=7.727E-01  e=2.076E-09  Streptomyces sclerotialus